Protein AF-A0A0C3DZ39-F1 (afdb_monomer)

pLDDT: mean 76.0, std 20.43, range [25.36, 95.5]

Structure (mmCIF, N/CA/C/O backbone):
data_AF-A0A0C3DZ39-F1
#
_entry.id   AF-A0A0C3DZ39-F1
#
loop_
_atom_site.group_PDB
_atom_site.id
_atom_site.type_symbol
_atom_site.label_atom_id
_atom_site.label_alt_id
_atom_site.label_comp_id
_atom_site.label_asym_id
_atom_site.label_entity_id
_atom_site.label_seq_id
_atom_site.pdbx_PDB_ins_code
_atom_site.Cartn_x
_atom_site.Cartn_y
_atom_site.Cartn_z
_atom_site.occupancy
_atom_site.B_iso_or_equiv
_atom_site.auth_seq_id
_atom_site.auth_comp_id
_atom_site.auth_asym_id
_atom_site.auth_atom_id
_atom_site.pdbx_PDB_model_num
ATOM 1 N N . MET A 1 1 ? 7.528 -3.252 -46.199 1.00 34.53 1 MET A N 1
ATOM 2 C CA . MET A 1 1 ? 8.005 -3.226 -44.802 1.00 34.53 1 MET A CA 1
ATOM 3 C C . MET A 1 1 ? 7.461 -1.957 -44.174 1.00 34.53 1 MET A C 1
ATOM 5 O O . MET A 1 1 ? 7.948 -0.884 -44.500 1.00 34.53 1 MET A O 1
ATOM 9 N N . GLN A 1 2 ? 6.363 -2.049 -43.422 1.00 33.31 2 GLN A N 1
ATOM 10 C CA . GLN A 1 2 ? 5.825 -0.889 -42.710 1.00 33.31 2 GLN A CA 1
ATOM 11 C C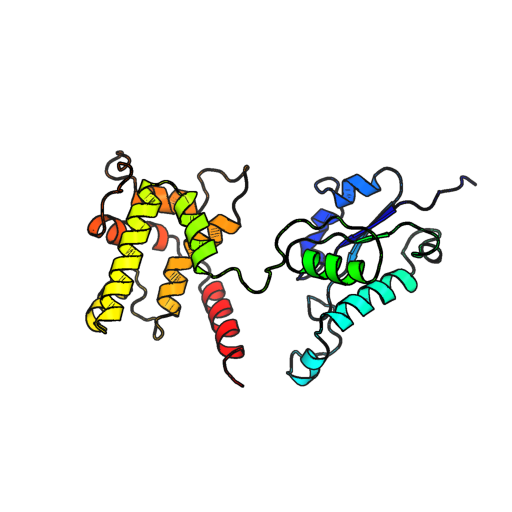 . GLN A 1 2 ? 6.809 -0.517 -41.598 1.00 33.31 2 GLN A C 1
ATOM 13 O O . GLN A 1 2 ? 7.216 -1.382 -40.826 1.00 33.31 2 GLN A O 1
ATOM 18 N N . ASN A 1 3 ? 7.211 0.753 -41.559 1.00 36.12 3 ASN A N 1
ATOM 19 C CA . ASN A 1 3 ? 7.873 1.353 -40.408 1.00 36.12 3 ASN A CA 1
ATOM 20 C C . ASN A 1 3 ? 6.936 1.190 -39.208 1.00 36.12 3 ASN A C 1
ATOM 22 O O . ASN A 1 3 ? 5.977 1.948 -39.066 1.00 36.12 3 ASN A O 1
ATOM 26 N N . VAL A 1 4 ? 7.184 0.189 -38.367 1.00 42.94 4 VAL A N 1
ATOM 27 C CA . VAL A 1 4 ? 6.578 0.126 -37.040 1.00 42.94 4 VAL A CA 1
ATOM 28 C C . VAL A 1 4 ? 7.339 1.164 -36.226 1.00 42.94 4 VAL A C 1
ATOM 30 O O . VAL A 1 4 ? 8.423 0.889 -35.719 1.00 42.94 4 VAL A O 1
ATOM 33 N N . GLY A 1 5 ? 6.854 2.408 -36.233 1.00 48.62 5 GLY A N 1
ATOM 34 C CA . GLY A 1 5 ? 7.389 3.444 -35.355 1.00 48.62 5 GLY A CA 1
ATOM 35 C C . GLY A 1 5 ? 7.385 2.900 -33.930 1.00 48.62 5 GLY A C 1
ATOM 36 O O . GLY A 1 5 ? 6.348 2.413 -33.474 1.00 48.62 5 GLY A O 1
ATOM 37 N N . LEU A 1 6 ? 8.555 2.902 -33.287 1.00 57.19 6 LEU A N 1
ATOM 38 C CA . LEU A 1 6 ? 8.751 2.372 -31.940 1.00 57.19 6 LEU A CA 1
ATOM 39 C C . LEU A 1 6 ? 7.744 3.053 -31.004 1.00 57.19 6 LEU A C 1
ATOM 41 O O . LEU A 1 6 ? 7.778 4.268 -30.818 1.00 57.19 6 LEU A O 1
ATOM 45 N N . GLY A 1 7 ? 6.787 2.266 -30.515 1.00 68.19 7 GLY A N 1
ATOM 46 C CA . GLY A 1 7 ? 5.721 2.717 -29.632 1.00 68.19 7 GLY A CA 1
ATOM 47 C C . GLY A 1 7 ? 6.219 3.135 -28.250 1.00 68.19 7 GLY A C 1
ATOM 48 O O . GLY A 1 7 ? 7.404 3.041 -27.946 1.00 68.19 7 GLY A O 1
ATOM 49 N N . VAL A 1 8 ? 5.312 3.582 -27.384 1.00 79.38 8 VAL A N 1
ATOM 50 C CA . VAL A 1 8 ? 5.662 3.976 -26.010 1.00 79.38 8 VAL A CA 1
ATOM 51 C C . VAL A 1 8 ? 5.848 2.739 -25.130 1.00 79.38 8 VAL A C 1
ATOM 53 O O . VAL A 1 8 ? 4.995 1.850 -25.103 1.00 79.38 8 VAL A O 1
ATOM 56 N N . MET A 1 9 ? 6.933 2.702 -24.359 1.00 82.38 9 MET A N 1
ATOM 57 C CA . MET A 1 9 ? 7.155 1.676 -23.342 1.00 82.38 9 MET A CA 1
ATOM 58 C C . MET A 1 9 ? 6.655 2.176 -21.992 1.00 82.38 9 MET A C 1
ATOM 60 O O . MET A 1 9 ? 7.240 3.094 -21.425 1.00 82.38 9 MET A O 1
ATOM 64 N N . VAL A 1 10 ? 5.587 1.582 -21.462 1.00 77.81 10 VAL A N 1
ATOM 65 C CA . VAL A 1 10 ? 5.122 1.875 -20.099 1.00 77.81 10 VAL A CA 1
ATOM 66 C C . VAL A 1 10 ? 5.685 0.825 -19.166 1.00 77.81 10 VAL A C 1
ATOM 68 O O . VAL A 1 10 ? 5.549 -0.366 -19.418 1.00 77.81 10 VAL A O 1
ATOM 71 N N . PHE A 1 11 ? 6.311 1.243 -18.081 1.00 80.94 11 PHE A N 1
ATOM 72 C CA . PHE A 1 11 ? 6.968 0.322 -17.176 1.00 80.94 11 PHE A CA 1
ATOM 73 C C . PHE A 1 11 ? 6.586 0.621 -15.724 1.00 80.94 11 PHE A C 1
ATOM 75 O O . PHE A 1 11 ? 6.627 1.774 -15.294 1.00 80.94 11 PHE A O 1
ATOM 82 N N . SER A 1 12 ? 6.234 -0.419 -14.964 1.00 78.88 12 SER A N 1
ATOM 83 C CA . SER A 1 12 ? 5.807 -0.322 -13.565 1.00 78.88 12 SER A CA 1
ATOM 84 C C . SER A 1 12 ? 6.554 -1.275 -12.647 1.00 78.88 12 SER A C 1
ATOM 86 O O . SER A 1 12 ? 6.913 -2.382 -13.042 1.00 78.88 12 SER A O 1
ATOM 88 N N . ILE A 1 13 ? 6.746 -0.843 -11.398 1.00 80.69 13 ILE A N 1
ATOM 89 C CA . ILE A 1 13 ? 7.519 -1.574 -10.388 1.00 80.69 13 ILE A CA 1
ATOM 90 C C . ILE A 1 13 ? 6.626 -1.829 -9.180 1.00 80.69 13 ILE A C 1
ATOM 92 O O . ILE A 1 13 ? 6.394 -0.914 -8.389 1.00 80.69 13 ILE A O 1
ATOM 96 N N . PRO A 1 14 ? 6.092 -3.040 -9.006 1.00 74.62 14 PRO A N 1
ATOM 97 C CA . PRO A 1 14 ? 5.337 -3.348 -7.815 1.00 74.62 14 PRO A CA 1
ATOM 98 C C . PRO A 1 14 ? 6.256 -3.480 -6.599 1.00 74.62 14 PRO A C 1
ATOM 100 O O . PRO A 1 14 ? 7.398 -3.923 -6.690 1.00 74.62 14 PRO A O 1
ATOM 103 N N . CYS A 1 15 ? 5.714 -3.147 -5.427 1.00 69.00 15 CYS A N 1
ATOM 104 C CA . CYS A 1 15 ? 6.370 -3.341 -4.127 1.00 69.00 15 CYS A CA 1
ATOM 105 C C . CYS A 1 15 ? 6.145 -4.773 -3.595 1.00 69.00 15 CYS A C 1
ATOM 107 O O . CYS A 1 15 ? 5.997 -4.983 -2.396 1.00 69.00 15 CYS A O 1
ATOM 109 N N . SER A 1 16 ? 5.963 -5.734 -4.501 1.00 79.88 16 SER A N 1
ATOM 110 C CA . SER A 1 16 ? 5.635 -7.137 -4.239 1.00 79.88 16 SER A CA 1
ATOM 111 C C . SER A 1 16 ? 5.905 -7.938 -5.520 1.00 79.88 16 SER A C 1
ATOM 113 O O . SER A 1 16 ? 6.522 -7.428 -6.458 1.00 79.88 16 SER A O 1
ATOM 115 N N . ARG A 1 17 ? 5.445 -9.189 -5.565 1.00 82.94 17 ARG A N 1
ATOM 116 C CA . ARG A 1 17 ? 5.587 -10.070 -6.719 1.00 82.94 17 ARG A CA 1
ATOM 117 C C . ARG A 1 17 ? 4.970 -9.454 -7.966 1.00 82.94 17 ARG A C 1
ATOM 119 O O . ARG A 1 17 ? 3.809 -9.059 -7.951 1.00 82.94 17 ARG A O 1
ATOM 126 N N . SER A 1 18 ? 5.710 -9.439 -9.066 1.00 85.50 18 SER A N 1
ATOM 127 C CA . SER A 1 18 ? 5.235 -8.943 -10.365 1.00 85.50 18 SER A CA 1
ATOM 128 C C . SER A 1 18 ? 3.990 -9.679 -10.871 1.00 85.50 18 SER A C 1
ATOM 130 O O . SER A 1 18 ? 3.116 -9.060 -11.478 1.00 85.50 18 SER A O 1
ATOM 132 N N . SER A 1 19 ? 3.859 -10.972 -10.549 1.00 86.88 19 SER A N 1
ATOM 133 C CA . SER A 1 19 ? 2.695 -11.804 -10.884 1.00 86.88 19 SER A CA 1
ATOM 134 C C . SER A 1 19 ? 1.371 -11.259 -10.348 1.00 86.88 19 SER A C 1
ATOM 136 O O . SER A 1 19 ? 0.325 -11.481 -10.956 1.00 86.88 19 SER A O 1
ATOM 138 N N . ASP A 1 20 ? 1.413 -10.523 -9.238 1.00 85.75 20 ASP A N 1
ATOM 139 C CA . ASP A 1 20 ? 0.219 -10.000 -8.570 1.00 85.75 20 ASP A CA 1
ATOM 140 C C . ASP A 1 20 ? -0.300 -8.718 -9.253 1.00 85.75 20 ASP A C 1
ATOM 142 O O . ASP A 1 20 ? -1.382 -8.231 -8.934 1.00 85.75 20 ASP A O 1
ATOM 146 N N . PHE A 1 21 ? 0.453 -8.177 -10.221 1.00 87.31 21 PHE A N 1
ATOM 147 C CA . PHE A 1 21 ? 0.184 -6.899 -10.893 1.00 87.31 21 PHE A CA 1
ATOM 148 C C . PHE A 1 21 ? -0.047 -7.054 -12.400 1.00 87.31 21 PHE A C 1
ATOM 150 O O . PHE A 1 21 ? 0.095 -6.102 -13.166 1.00 87.31 21 PHE A O 1
ATOM 157 N N . THR A 1 22 ? -0.457 -8.244 -12.843 1.00 89.12 22 THR A N 1
ATOM 158 C CA . THR A 1 22 ? -0.799 -8.511 -14.252 1.00 89.12 22 THR A CA 1
ATOM 159 C C . THR A 1 22 ? -1.956 -7.652 -14.769 1.00 89.12 22 THR A C 1
ATOM 161 O O . THR A 1 22 ? -2.024 -7.408 -15.968 1.00 89.12 22 THR A O 1
ATOM 164 N N . GLY A 1 23 ? -2.801 -7.099 -13.889 1.00 87.75 23 GLY A N 1
ATOM 165 C CA . GLY A 1 23 ? -3.811 -6.099 -14.258 1.00 87.75 23 GLY A CA 1
ATOM 166 C C . GLY A 1 23 ? -3.227 -4.840 -14.916 1.00 87.75 23 GLY A C 1
ATOM 167 O O . GLY A 1 23 ? -3.878 -4.229 -15.755 1.00 87.75 23 GLY A O 1
ATOM 168 N N . TYR A 1 24 ? -1.967 -4.479 -14.636 1.00 87.31 24 TYR A N 1
ATOM 169 C CA . TYR A 1 24 ? -1.295 -3.385 -15.350 1.00 87.31 24 TYR A CA 1
ATOM 170 C C . TYR A 1 24 ? -1.037 -3.687 -16.828 1.00 87.31 24 TYR A C 1
ATOM 172 O O . TYR A 1 24 ? -0.814 -2.762 -17.602 1.00 87.31 24 TYR A O 1
ATOM 180 N N . LEU A 1 25 ? -1.077 -4.960 -17.224 1.00 90.31 25 LEU A N 1
ATOM 181 C CA . LEU A 1 25 ? -0.918 -5.396 -18.609 1.00 90.31 25 LEU A CA 1
ATOM 182 C C . LEU A 1 25 ? -2.248 -5.374 -19.385 1.00 90.31 25 LEU A C 1
ATOM 184 O O . LEU A 1 25 ? -2.251 -5.682 -20.575 1.00 90.31 25 LEU A O 1
ATOM 188 N N . THR A 1 26 ? -3.372 -5.044 -18.733 1.00 90.56 26 THR A N 1
ATOM 189 C CA . THR A 1 26 ? -4.708 -5.000 -19.348 1.00 90.56 26 THR A CA 1
ATOM 190 C C . THR A 1 26 ? -5.206 -3.567 -19.538 1.00 90.56 26 THR A C 1
ATOM 192 O O . THR A 1 26 ? -4.698 -2.606 -18.952 1.00 90.56 26 THR A O 1
ATOM 195 N N . ASN A 1 27 ? -6.266 -3.431 -20.337 1.00 91.19 27 ASN A N 1
ATOM 196 C CA . ASN A 1 27 ? -6.941 -2.161 -20.617 1.00 91.19 27 ASN A CA 1
ATOM 197 C C . ASN A 1 27 ? -7.766 -1.635 -19.434 1.00 91.19 27 ASN A C 1
ATOM 199 O O . ASN A 1 27 ? -8.337 -0.551 -19.529 1.00 91.19 27 ASN A O 1
ATOM 203 N N . ASP A 1 28 ? -7.825 -2.378 -18.328 1.00 87.62 28 ASP A N 1
ATOM 204 C CA . ASP A 1 28 ? -8.517 -1.950 -17.110 1.00 87.62 28 ASP A CA 1
ATOM 205 C C . ASP A 1 28 ? -7.727 -0.868 -16.360 1.00 87.62 28 ASP A C 1
ATOM 207 O O . ASP A 1 28 ? -8.223 -0.259 -15.413 1.00 87.62 28 ASP A O 1
ATOM 211 N N . THR A 1 29 ? -6.482 -0.617 -16.778 1.00 87.19 29 THR A N 1
ATOM 212 C CA . THR A 1 29 ? -5.588 0.362 -16.165 1.00 87.19 29 THR A CA 1
ATOM 213 C C . THR A 1 29 ? -5.050 1.344 -17.197 1.00 87.19 29 THR A C 1
ATOM 215 O O . THR A 1 29 ? -4.970 1.055 -18.393 1.00 87.19 29 THR A O 1
ATOM 218 N N . LEU A 1 30 ? -4.628 2.521 -16.722 1.00 85.06 30 LEU A N 1
ATOM 219 C CA . LEU A 1 30 ? -4.013 3.543 -17.570 1.00 85.06 30 LEU A CA 1
ATOM 220 C C . LEU A 1 30 ? -2.814 2.988 -18.355 1.00 85.06 30 LEU A C 1
ATOM 222 O O . LEU A 1 30 ? -2.622 3.357 -19.509 1.00 85.06 30 LEU A O 1
ATOM 226 N N . ASN A 1 31 ? -2.045 2.074 -17.760 1.00 88.06 31 ASN A N 1
ATOM 227 C CA . ASN A 1 31 ? -0.862 1.490 -18.381 1.00 88.06 31 ASN A CA 1
ATOM 228 C C . ASN A 1 31 ? -1.189 0.766 -19.692 1.00 88.06 31 ASN A C 1
ATOM 230 O O . ASN A 1 31 ? -0.574 1.070 -20.715 1.00 88.06 31 ASN A O 1
ATOM 234 N N . GLY A 1 32 ? -2.174 -0.137 -19.678 1.00 87.81 32 GLY A N 1
ATOM 235 C CA . GLY A 1 32 ? -2.603 -0.847 -20.883 1.00 87.81 32 GLY A CA 1
ATOM 236 C C . GLY A 1 32 ? -3.310 0.063 -21.889 1.00 87.81 32 GLY A C 1
ATOM 237 O O . GLY A 1 32 ? -3.147 -0.112 -23.098 1.00 87.81 32 GLY A O 1
ATOM 238 N N . LEU A 1 33 ? -4.036 1.086 -21.415 1.00 90.12 33 LEU A N 1
ATOM 239 C CA . LEU A 1 33 ? -4.680 2.081 -22.282 1.00 90.12 33 LEU A CA 1
ATOM 240 C C . LEU A 1 33 ? -3.669 2.947 -23.051 1.00 90.12 33 LEU A C 1
ATOM 242 O O . LEU A 1 33 ? -3.887 3.238 -24.226 1.00 90.12 33 LEU A O 1
ATOM 246 N N . LEU A 1 34 ? -2.554 3.333 -22.422 1.00 86.38 34 LEU A N 1
ATOM 247 C CA . LEU A 1 34 ? -1.520 4.172 -23.042 1.00 86.38 34 LEU A CA 1
ATOM 248 C C . LEU A 1 34 ? -0.827 3.492 -24.227 1.00 86.38 34 LEU A C 1
ATOM 250 O O . LEU A 1 34 ? -0.406 4.167 -25.165 1.00 86.38 34 LEU A O 1
ATOM 254 N N . VAL A 1 35 ? -0.711 2.166 -24.196 1.00 88.69 35 VAL A N 1
ATOM 255 C CA . VAL A 1 35 ? 0.059 1.404 -25.188 1.00 88.69 35 VAL A CA 1
ATOM 256 C C . VAL A 1 35 ? -0.802 0.800 -26.300 1.00 88.69 35 VAL A C 1
ATOM 258 O O . VAL A 1 35 ? -0.262 0.154 -27.192 1.00 88.69 35 VAL A O 1
ATOM 261 N N . GLN A 1 36 ? -2.123 1.040 -26.297 1.00 86.56 36 GLN A N 1
ATOM 262 C CA . GLN A 1 36 ? -3.079 0.428 -27.238 1.00 86.56 36 GLN A CA 1
ATOM 263 C C . GLN A 1 36 ? -2.722 0.609 -28.713 1.00 86.56 36 GLN A C 1
ATOM 265 O O . GLN A 1 36 ? -2.957 -0.284 -29.522 1.00 86.56 36 GLN A O 1
ATOM 270 N N . GLN A 1 37 ? -2.229 1.792 -29.080 1.00 82.06 37 GLN A N 1
ATOM 271 C CA . GLN A 1 37 ? -1.996 2.133 -30.484 1.00 82.06 37 GLN A CA 1
ATOM 272 C C . GLN A 1 37 ? -0.637 1.639 -30.979 1.00 82.06 37 GLN A C 1
ATOM 274 O O . GLN A 1 37 ? -0.523 1.152 -32.100 1.00 82.06 37 GLN A O 1
ATOM 279 N N . SER A 1 38 ? 0.398 1.802 -30.157 1.00 83.38 38 SER A N 1
ATOM 280 C CA . SER A 1 38 ? 1.752 1.333 -30.431 1.00 83.38 38 SER A CA 1
ATOM 281 C C . SER A 1 38 ? 2.553 1.413 -29.137 1.00 83.38 38 SER A C 1
ATOM 283 O O . SER A 1 38 ? 2.803 2.510 -28.627 1.00 83.38 38 SER A O 1
ATOM 285 N N . GLY A 1 39 ? 2.958 0.267 -28.598 1.00 87.38 39 GLY A N 1
ATOM 286 C CA . GLY A 1 39 ? 3.730 0.203 -27.364 1.00 87.38 39 GLY A CA 1
ATOM 287 C C . GLY A 1 39 ? 3.630 -1.146 -26.672 1.00 87.38 39 GLY A C 1
ATOM 288 O O . GLY A 1 39 ? 3.017 -2.083 -27.182 1.00 87.38 39 GLY A O 1
ATOM 289 N N . ALA A 1 40 ? 4.226 -1.229 -25.489 1.00 89.44 40 ALA A N 1
ATOM 290 C CA . ALA A 1 40 ? 4.066 -2.371 -24.600 1.00 89.44 40 ALA A CA 1
ATOM 291 C C . ALA A 1 40 ? 4.176 -1.936 -23.138 1.00 89.44 40 ALA A C 1
ATOM 293 O O . ALA A 1 40 ? 4.901 -0.994 -22.803 1.00 89.44 40 ALA A O 1
ATOM 294 N N . THR A 1 41 ? 3.463 -2.650 -22.268 1.00 90.94 41 THR A N 1
ATOM 295 C CA . THR A 1 41 ? 3.594 -2.496 -20.821 1.00 90.94 41 THR A CA 1
ATOM 296 C C . THR A 1 41 ? 4.537 -3.554 -20.262 1.00 90.94 41 THR A C 1
ATOM 298 O O . THR A 1 41 ? 4.453 -4.728 -20.618 1.00 90.94 41 THR A O 1
ATOM 301 N N . ILE A 1 42 ? 5.418 -3.145 -19.356 1.00 91.56 42 ILE A N 1
ATOM 302 C CA . ILE A 1 42 ? 6.333 -4.012 -18.623 1.00 91.56 42 ILE A CA 1
ATOM 303 C C . ILE A 1 42 ? 6.050 -3.855 -17.130 1.00 91.56 42 ILE A C 1
ATOM 305 O O . ILE A 1 42 ? 5.949 -2.744 -16.615 1.00 91.56 42 ILE A O 1
ATOM 309 N N . VAL A 1 43 ? 5.957 -4.973 -16.419 1.00 92.25 43 VAL A N 1
ATOM 310 C CA . VAL A 1 43 ? 5.931 -4.998 -14.955 1.00 92.25 43 VAL A CA 1
ATOM 311 C C . VAL A 1 43 ? 7.231 -5.646 -14.500 1.00 92.25 43 VAL A C 1
ATOM 313 O O . VAL A 1 43 ? 7.426 -6.838 -14.731 1.00 92.25 43 VAL A O 1
ATOM 316 N N . LEU A 1 44 ? 8.132 -4.871 -13.895 1.00 92.31 44 LEU A N 1
ATOM 317 C CA . LEU A 1 44 ? 9.404 -5.389 -13.389 1.00 92.31 44 LEU A CA 1
ATOM 318 C C . LEU A 1 44 ? 9.373 -5.499 -11.883 1.00 92.31 44 LEU A C 1
ATOM 320 O O . LEU A 1 44 ? 9.129 -4.529 -11.174 1.00 92.31 44 LEU A O 1
ATOM 324 N N . GLU A 1 45 ? 9.690 -6.688 -11.410 1.00 92.69 45 GLU A N 1
ATOM 325 C CA . GLU A 1 45 ? 9.780 -6.980 -9.994 1.00 92.69 45 GLU A CA 1
ATOM 326 C C . GLU A 1 45 ? 10.985 -6.288 -9.347 1.00 92.69 45 GLU A C 1
ATOM 328 O O . GLU A 1 45 ? 12.115 -6.394 -9.827 1.00 92.69 45 GLU A O 1
ATOM 333 N N . HIS A 1 46 ? 10.734 -5.590 -8.241 1.00 92.81 46 HIS A N 1
ATOM 334 C CA . HIS A 1 46 ? 11.759 -4.902 -7.465 1.00 92.81 46 HIS A CA 1
ATOM 335 C C . HIS A 1 46 ? 12.729 -5.897 -6.805 1.00 92.81 46 HIS A C 1
ATOM 337 O O . HIS A 1 46 ? 12.314 -6.968 -6.358 1.00 92.81 46 HIS A O 1
ATOM 343 N N . ARG A 1 47 ? 14.011 -5.527 -6.659 1.00 93.75 47 ARG A N 1
ATOM 344 C CA . ARG A 1 47 ? 14.985 -6.332 -5.898 1.00 93.75 47 ARG A CA 1
ATOM 345 C C . ARG A 1 47 ? 14.475 -6.667 -4.489 1.00 93.75 47 ARG A C 1
ATOM 347 O O . ARG A 1 47 ? 13.903 -5.802 -3.830 1.00 93.75 47 ARG A O 1
ATOM 354 N N . PHE A 1 48 ? 14.721 -7.885 -4.019 1.00 91.81 48 PHE A N 1
ATOM 355 C CA . PHE A 1 48 ? 14.228 -8.458 -2.754 1.00 91.81 48 PHE A CA 1
ATOM 356 C C . PHE A 1 48 ? 12.711 -8.670 -2.653 1.00 91.81 48 PHE A C 1
ATOM 358 O O . PHE A 1 48 ? 12.208 -9.017 -1.585 1.00 91.81 48 PHE A O 1
ATOM 365 N N . PHE A 1 49 ? 11.969 -8.513 -3.750 1.00 89.00 49 PHE A N 1
ATOM 366 C CA . PHE A 1 49 ? 10.564 -8.897 -3.816 1.00 89.00 49 PHE A CA 1
ATOM 367 C C . PHE A 1 49 ? 10.395 -10.079 -4.763 1.00 89.00 49 PHE A C 1
ATOM 369 O O . PHE A 1 49 ? 11.096 -10.205 -5.761 1.00 89.00 49 PHE A O 1
ATOM 376 N N . GLY A 1 50 ? 9.458 -10.967 -4.429 1.00 88.56 50 GLY A N 1
ATOM 377 C CA . GLY A 1 50 ? 9.166 -12.150 -5.233 1.00 88.56 50 GLY A CA 1
ATOM 378 C C . GLY A 1 50 ? 10.372 -13.038 -5.495 1.00 88.56 50 GLY A C 1
ATOM 379 O O . GLY A 1 50 ? 10.931 -13.604 -4.557 1.00 88.56 50 GLY A O 1
ATOM 380 N N . LEU A 1 51 ? 10.694 -13.220 -6.770 1.00 92.00 51 LEU A N 1
ATOM 381 C CA . LEU A 1 51 ? 11.796 -14.038 -7.261 1.00 92.00 51 LEU A CA 1
ATOM 382 C C . LEU A 1 51 ? 13.055 -13.209 -7.560 1.00 92.00 51 LEU A C 1
ATOM 384 O O . LEU A 1 51 ? 14.134 -13.790 -7.663 1.00 92.00 51 LEU A O 1
ATOM 388 N N . SER A 1 52 ? 12.958 -11.879 -7.634 1.00 93.75 52 SER A N 1
ATOM 389 C CA . SER A 1 52 ? 14.082 -10.954 -7.845 1.00 93.75 52 SER A CA 1
ATOM 390 C C . SER A 1 52 ? 14.982 -10.793 -6.611 1.00 93.75 52 SER A C 1
ATOM 392 O O . SER A 1 52 ? 15.109 -9.702 -6.057 1.00 93.75 52 SER A O 1
ATOM 394 N N . ASN A 1 53 ? 15.644 -11.863 -6.165 1.00 93.94 53 ASN A N 1
ATOM 395 C CA . ASN A 1 53 ? 16.552 -11.832 -5.013 1.00 93.94 53 ASN A CA 1
ATOM 396 C C . ASN A 1 53 ? 18.021 -11.941 -5.462 1.00 93.94 53 ASN A C 1
ATOM 398 O O . ASN A 1 53 ? 18.398 -12.967 -6.029 1.00 93.94 53 ASN A O 1
ATOM 402 N N . PRO A 1 54 ? 18.871 -10.928 -5.191 1.00 94.00 54 PRO A N 1
ATOM 403 C CA . PRO A 1 54 ? 20.304 -10.990 -5.505 1.00 94.00 54 PRO A CA 1
ATOM 404 C C . PRO A 1 54 ? 21.062 -12.079 -4.729 1.00 94.00 54 PRO A C 1
ATOM 406 O O . PRO A 1 54 ? 22.118 -12.531 -5.166 1.00 94.00 54 PRO A O 1
ATOM 409 N N . TYR A 1 55 ? 20.520 -12.489 -3.580 1.00 95.50 55 TYR A N 1
ATOM 410 C CA . TYR A 1 55 ? 21.087 -13.480 -2.668 1.00 95.50 55 TYR A CA 1
ATOM 411 C C . TYR A 1 55 ? 20.025 -14.521 -2.279 1.00 95.50 55 TYR A C 1
ATOM 413 O O . TYR A 1 55 ? 18.831 -14.227 -2.350 1.00 95.50 55 TYR A O 1
ATOM 421 N N . PRO A 1 56 ? 20.424 -15.732 -1.848 1.00 93.81 56 PRO A N 1
ATOM 422 C CA . PRO A 1 56 ? 19.484 -16.793 -1.479 1.00 93.81 56 PRO A CA 1
ATOM 423 C C . PRO A 1 56 ? 18.830 -16.598 -0.097 1.00 93.81 56 PRO A C 1
ATOM 425 O O . PRO A 1 56 ? 18.048 -17.451 0.321 1.00 93.81 56 PRO A O 1
ATOM 428 N N . ASP A 1 57 ? 19.150 -15.516 0.625 1.00 93.12 57 ASP A N 1
ATOM 429 C CA . ASP A 1 57 ? 18.643 -15.236 1.970 1.00 93.12 57 ASP A CA 1
ATOM 430 C C . ASP A 1 57 ? 18.303 -13.750 2.200 1.00 93.12 57 ASP A C 1
ATOM 432 O O . ASP A 1 57 ? 18.570 -12.882 1.368 1.00 93.12 57 ASP A O 1
ATOM 436 N N . ILE A 1 58 ? 17.701 -13.475 3.361 1.00 91.12 58 ILE A N 1
ATOM 437 C CA . ILE A 1 58 ? 17.343 -12.134 3.852 1.00 91.12 58 ILE A CA 1
ATOM 438 C C . ILE A 1 58 ? 18.186 -11.732 5.076 1.00 91.12 58 ILE A C 1
ATOM 440 O O . ILE A 1 58 ? 17.694 -11.077 5.993 1.00 91.12 58 ILE A O 1
ATOM 444 N N . SER A 1 59 ? 19.451 -12.164 5.127 1.00 93.44 59 SER A N 1
ATOM 445 C CA . SER A 1 59 ? 20.378 -11.772 6.197 1.00 93.44 59 SER A CA 1
ATOM 446 C C . SER A 1 59 ? 20.654 -10.258 6.178 1.00 93.44 59 SER A C 1
ATOM 448 O O . SER A 1 59 ? 20.530 -9.626 5.124 1.00 93.44 59 SER A O 1
ATOM 450 N N . PRO A 1 60 ? 21.080 -9.645 7.301 1.00 93.56 60 PRO A N 1
ATOM 451 C CA . PRO A 1 60 ? 21.480 -8.235 7.318 1.00 93.56 60 PRO A CA 1
ATOM 452 C C . PRO A 1 60 ? 22.531 -7.887 6.251 1.00 93.56 60 PRO A C 1
ATOM 454 O O . PRO A 1 60 ? 22.487 -6.808 5.665 1.00 93.56 60 PRO A O 1
ATOM 457 N N . GLN A 1 61 ? 23.450 -8.812 5.964 1.00 94.88 61 GLN A N 1
ATOM 458 C CA . GLN A 1 61 ? 24.475 -8.666 4.932 1.00 94.88 61 GLN A CA 1
ATOM 459 C C . GLN A 1 61 ? 23.863 -8.653 3.529 1.00 94.88 61 GLN A C 1
ATOM 461 O O . GLN A 1 61 ? 24.211 -7.789 2.728 1.00 94.88 61 GLN A O 1
ATOM 466 N N . SER A 1 62 ? 22.922 -9.556 3.241 1.00 94.12 62 SER A N 1
ATOM 467 C CA . SER A 1 62 ? 22.182 -9.556 1.975 1.00 94.12 62 SER A CA 1
ATOM 468 C C . SER A 1 62 ? 21.353 -8.280 1.814 1.00 94.12 62 SER A C 1
ATOM 470 O O . SER A 1 62 ? 21.402 -7.635 0.770 1.00 94.12 62 SER A O 1
ATOM 472 N N . LEU A 1 63 ? 20.652 -7.848 2.867 1.00 93.56 63 LEU A N 1
ATOM 473 C CA . LEU A 1 63 ? 19.834 -6.631 2.856 1.00 93.56 63 LEU A CA 1
ATOM 474 C C . LEU A 1 63 ? 20.658 -5.339 2.746 1.00 93.56 63 LEU A C 1
ATOM 476 O O . LEU A 1 63 ? 20.097 -4.297 2.413 1.00 93.56 63 LEU A O 1
ATOM 480 N N . ALA A 1 64 ? 21.981 -5.385 2.929 1.00 95.19 64 ALA A N 1
ATOM 481 C CA . ALA A 1 64 ? 22.848 -4.223 2.732 1.00 95.19 64 ALA A CA 1
ATOM 482 C C . ALA A 1 64 ? 22.795 -3.667 1.294 1.00 95.19 64 ALA A C 1
ATOM 484 O O . ALA A 1 64 ? 23.084 -2.488 1.085 1.00 95.19 64 ALA A O 1
ATOM 485 N N . VAL A 1 65 ? 22.395 -4.480 0.304 1.00 94.50 65 VAL A N 1
ATOM 486 C CA . VAL A 1 65 ? 22.203 -4.027 -1.089 1.00 94.50 65 VAL A CA 1
ATOM 487 C C . VAL A 1 65 ? 20.743 -3.692 -1.429 1.00 94.50 65 VAL A C 1
ATOM 489 O O . VAL A 1 65 ? 20.446 -3.320 -2.568 1.00 94.50 65 VAL A O 1
ATOM 492 N N . LEU A 1 66 ? 19.820 -3.778 -0.466 1.00 92.94 66 LEU A N 1
ATOM 493 C CA . LEU A 1 66 ? 18.452 -3.272 -0.597 1.00 92.94 66 LEU A CA 1
ATOM 494 C C . LEU A 1 66 ? 18.442 -1.765 -0.308 1.00 92.94 66 LEU A C 1
ATOM 496 O O . LEU A 1 66 ? 18.059 -1.311 0.768 1.00 92.94 66 LEU A O 1
ATOM 500 N N . THR A 1 67 ? 18.891 -0.969 -1.278 1.00 89.88 67 THR A N 1
ATOM 501 C CA . THR A 1 67 ? 18.911 0.496 -1.164 1.00 89.88 67 THR A CA 1
ATOM 502 C C . THR A 1 67 ? 18.141 1.153 -2.303 1.00 89.88 67 THR A C 1
ATOM 504 O O . THR A 1 67 ? 17.996 0.583 -3.384 1.00 89.88 67 THR A O 1
ATOM 507 N N . ILE A 1 68 ? 17.658 2.380 -2.074 1.00 88.06 68 ILE A N 1
ATOM 508 C CA . ILE A 1 68 ? 16.950 3.162 -3.101 1.00 88.06 68 ILE A CA 1
ATOM 509 C C . ILE A 1 68 ? 17.838 3.403 -4.321 1.00 88.06 68 ILE A C 1
ATOM 511 O O . ILE A 1 68 ? 17.389 3.225 -5.445 1.00 88.06 68 ILE A O 1
ATOM 515 N N . GLN A 1 69 ? 19.099 3.778 -4.102 1.00 91.19 69 GLN A N 1
ATOM 516 C CA . GLN A 1 69 ? 20.041 4.068 -5.183 1.00 91.19 69 GLN A CA 1
ATOM 517 C C . GLN A 1 69 ? 20.250 2.848 -6.085 1.00 91.19 69 GLN A C 1
ATOM 519 O O . GLN A 1 69 ? 20.180 2.936 -7.304 1.00 91.19 69 GLN A O 1
ATOM 524 N N . GLN A 1 70 ? 20.421 1.692 -5.462 1.00 94.25 70 GLN A N 1
ATOM 525 C CA . GLN A 1 70 ? 20.559 0.422 -6.144 1.00 94.25 70 GLN A CA 1
ATOM 526 C C . GLN A 1 70 ? 19.282 0.006 -6.900 1.00 94.25 70 GLN A C 1
ATOM 528 O O . GLN A 1 70 ? 19.356 -0.459 -8.034 1.00 94.25 70 GLN A O 1
ATOM 533 N N . ALA A 1 71 ? 18.101 0.227 -6.314 1.00 92.00 71 ALA A N 1
ATOM 534 C CA . ALA A 1 71 ? 16.837 0.009 -7.011 1.00 92.00 71 ALA A CA 1
ATOM 535 C C . ALA A 1 71 ? 16.705 0.909 -8.249 1.00 92.00 71 ALA A C 1
ATOM 537 O O . ALA A 1 71 ? 16.295 0.428 -9.296 1.00 92.00 71 ALA A O 1
ATOM 538 N N . ILE A 1 72 ? 17.098 2.186 -8.165 1.00 91.00 72 ILE A N 1
ATOM 539 C CA . ILE A 1 72 ? 17.138 3.109 -9.315 1.00 91.00 72 ILE A CA 1
ATOM 540 C C . ILE A 1 72 ? 18.099 2.591 -10.397 1.00 91.00 72 ILE A C 1
ATOM 542 O O . ILE A 1 72 ? 17.765 2.606 -11.584 1.00 91.00 72 ILE A O 1
ATOM 546 N N . GLU A 1 73 ? 19.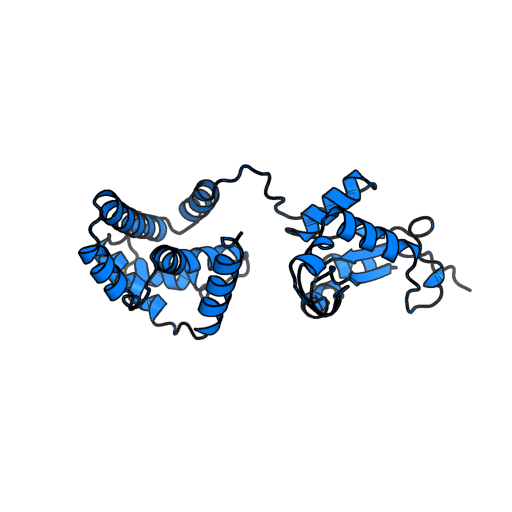281 2.116 -9.999 1.00 93.19 73 GLU A N 1
ATOM 547 C CA . GLU A 1 73 ? 20.280 1.549 -10.910 1.00 93.19 73 GLU A CA 1
ATOM 548 C C . GLU A 1 73 ? 19.754 0.322 -11.662 1.00 93.19 73 GLU A C 1
ATOM 550 O O . GLU A 1 73 ? 20.003 0.218 -12.864 1.00 93.19 73 GLU A O 1
ATOM 555 N N . ASP A 1 74 ? 18.957 -0.542 -11.024 1.00 94.69 74 ASP A N 1
ATOM 556 C CA . ASP A 1 74 ? 18.308 -1.673 -11.704 1.00 94.69 74 ASP A CA 1
ATOM 557 C C . ASP A 1 74 ? 17.377 -1.218 -12.826 1.00 94.69 74 ASP A C 1
ATOM 559 O O . ASP A 1 74 ? 17.359 -1.825 -13.896 1.00 94.69 74 ASP A O 1
ATOM 563 N N . LEU A 1 75 ? 16.618 -0.137 -12.617 1.00 91.88 75 LEU A N 1
ATOM 564 C CA . LEU A 1 75 ? 15.698 0.392 -13.629 1.00 91.88 75 LEU A CA 1
ATOM 565 C C . LEU A 1 75 ? 16.466 0.923 -14.835 1.00 91.88 75 LEU A C 1
ATOM 567 O O . LEU A 1 75 ? 16.155 0.605 -15.986 1.00 91.88 75 LEU A O 1
ATOM 571 N N . VAL A 1 76 ? 17.509 1.713 -14.577 1.00 90.56 76 VAL A N 1
ATOM 572 C CA . VAL A 1 76 ? 18.373 2.257 -15.629 1.00 90.56 76 VAL A CA 1
ATOM 573 C C . VAL A 1 76 ? 19.081 1.126 -16.371 1.00 90.56 76 VAL A C 1
ATOM 575 O O . VAL A 1 76 ? 19.139 1.136 -17.602 1.00 90.56 76 VAL A O 1
ATOM 578 N N . TYR A 1 77 ? 19.588 0.130 -15.646 1.00 93.94 77 TYR A N 1
ATOM 579 C CA . TYR A 1 77 ? 20.230 -1.032 -16.240 1.00 93.94 77 TYR A CA 1
ATOM 580 C C . TYR A 1 77 ? 19.246 -1.821 -17.106 1.00 93.94 77 TYR A C 1
ATOM 582 O O . TYR A 1 77 ? 19.553 -2.108 -18.262 1.00 93.94 77 TYR A O 1
ATOM 590 N N . PHE A 1 78 ? 18.049 -2.116 -16.600 1.00 93.62 78 PHE A N 1
ATOM 591 C CA . PHE A 1 78 ? 17.031 -2.859 -17.332 1.00 93.62 78 PHE A CA 1
ATOM 592 C C . PHE A 1 78 ? 16.684 -2.174 -18.656 1.00 93.62 78 PHE A C 1
ATOM 594 O O . PHE A 1 78 ? 16.812 -2.788 -19.713 1.00 93.62 78 PHE A O 1
ATOM 601 N N . THR A 1 79 ? 16.331 -0.886 -18.629 1.00 90.38 79 THR A N 1
ATOM 602 C CA . THR A 1 79 ? 15.929 -0.155 -19.846 1.00 90.38 79 THR A CA 1
ATOM 603 C C . THR A 1 79 ? 17.034 -0.093 -20.906 1.00 90.38 79 THR A C 1
ATOM 605 O O . THR A 1 79 ? 16.748 -0.118 -22.102 1.00 90.38 79 THR A O 1
ATOM 608 N N . ARG A 1 80 ? 18.308 -0.065 -20.495 1.00 91.50 80 ARG A N 1
ATOM 609 C CA . ARG A 1 80 ? 19.460 -0.028 -21.410 1.00 91.50 80 ARG A CA 1
ATOM 610 C C . ARG A 1 80 ? 19.885 -1.392 -21.943 1.00 91.50 80 ARG A C 1
ATOM 612 O O . ARG A 1 80 ? 20.502 -1.440 -23.001 1.00 91.50 80 ARG A O 1
ATOM 619 N N . ASN A 1 81 ? 19.582 -2.479 -21.238 1.00 94.19 81 ASN A N 1
ATOM 620 C CA . ASN A 1 81 ? 20.130 -3.802 -21.552 1.00 94.19 81 ASN A CA 1
ATOM 621 C C . ASN A 1 81 ? 19.074 -4.826 -21.973 1.00 94.19 81 ASN A C 1
ATOM 623 O O . ASN A 1 81 ? 19.426 -5.858 -22.539 1.00 94.19 81 ASN A O 1
ATOM 627 N N . VAL A 1 82 ? 17.789 -4.572 -21.717 1.00 92.94 82 VAL A N 1
ATOM 628 C CA . VAL A 1 82 ? 16.739 -5.540 -22.030 1.00 92.94 82 VAL A CA 1
ATOM 629 C C . VAL A 1 82 ? 16.625 -5.769 -23.537 1.00 92.94 82 VAL A C 1
ATOM 631 O O . VAL A 1 82 ? 16.573 -4.828 -24.331 1.00 92.94 82 VAL A O 1
ATOM 634 N N . ASN A 1 83 ? 16.545 -7.041 -23.921 1.00 93.19 83 ASN A N 1
ATOM 635 C CA . ASN A 1 83 ? 16.120 -7.466 -25.247 1.00 93.19 83 ASN A CA 1
ATOM 636 C C . ASN A 1 83 ? 14.693 -7.984 -25.120 1.00 93.19 83 ASN A C 1
ATOM 638 O O . ASN A 1 83 ? 14.468 -9.087 -24.620 1.00 93.19 83 ASN A O 1
ATOM 642 N N . LEU A 1 84 ? 13.726 -7.151 -25.503 1.00 89.88 84 LEU A N 1
ATOM 643 C CA . LEU A 1 84 ? 12.318 -7.496 -25.338 1.00 89.88 84 LEU A CA 1
ATOM 644 C C . LEU A 1 84 ? 11.931 -8.646 -26.280 1.00 89.88 84 LEU A C 1
ATOM 646 O O . LEU A 1 84 ? 12.420 -8.689 -27.412 1.00 89.88 84 LEU A O 1
ATOM 650 N N . PRO A 1 85 ? 11.037 -9.559 -25.854 1.00 88.44 85 PRO A N 1
ATOM 651 C CA . PRO A 1 85 ? 10.637 -10.730 -26.632 1.00 88.44 85 PRO A CA 1
ATOM 652 C C . PRO A 1 85 ? 9.627 -10.364 -27.735 1.00 88.44 85 PRO A C 1
ATOM 654 O O . PRO A 1 85 ? 8.526 -10.901 -27.804 1.00 88.44 85 PRO A O 1
ATOM 657 N N . MET A 1 86 ? 9.998 -9.420 -28.599 1.00 84.19 86 MET A N 1
ATOM 658 C CA . MET A 1 86 ? 9.224 -8.989 -29.761 1.00 84.19 86 MET A CA 1
ATOM 659 C C . MET A 1 86 ? 10.159 -8.606 -30.920 1.00 84.19 86 MET A C 1
ATOM 661 O O . MET A 1 86 ? 11.332 -8.301 -30.680 1.00 84.19 86 MET A O 1
ATOM 665 N N . PRO A 1 87 ? 9.688 -8.603 -32.181 1.00 85.50 87 PRO A N 1
ATOM 666 C CA . PRO A 1 87 ? 10.505 -8.185 -33.319 1.00 85.50 87 PRO A CA 1
ATOM 667 C C . PRO A 1 87 ? 11.0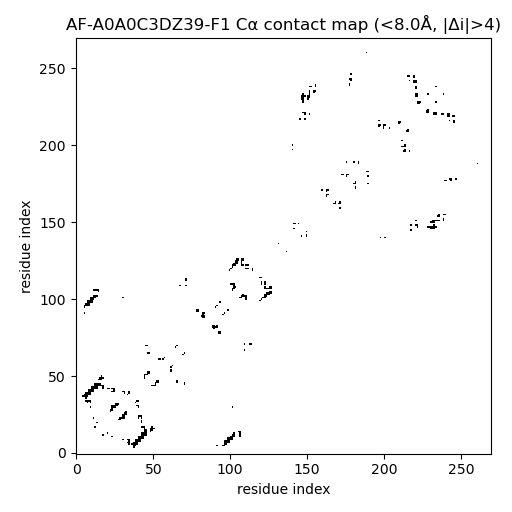97 -6.781 -33.120 1.00 85.50 87 PRO A C 1
ATOM 669 O O . PRO A 1 87 ? 10.366 -5.821 -32.895 1.00 85.50 87 PRO A O 1
ATOM 672 N N . GLY A 1 88 ? 12.426 -6.662 -33.199 1.00 86.38 88 GLY A N 1
ATOM 673 C CA . GLY A 1 88 ? 13.139 -5.400 -32.960 1.00 86.38 88 GLY A CA 1
ATOM 674 C C . GLY A 1 88 ? 13.229 -4.977 -31.488 1.00 86.38 88 GLY A C 1
ATOM 675 O O . GLY A 1 88 ? 13.625 -3.847 -31.210 1.00 86.38 88 GLY A O 1
ATOM 676 N N . GLY A 1 89 ? 12.880 -5.856 -30.541 1.00 87.25 89 GLY A N 1
ATOM 677 C CA . GLY A 1 89 ? 12.927 -5.583 -29.102 1.00 87.25 89 GLY A CA 1
ATOM 678 C C . GLY A 1 89 ? 14.330 -5.307 -28.547 1.00 87.25 89 GLY A C 1
ATOM 679 O O . GLY A 1 89 ? 14.462 -4.692 -27.492 1.00 87.25 89 GLY A O 1
ATOM 680 N N . ASP A 1 90 ? 15.381 -5.698 -29.267 1.00 90.06 90 ASP A N 1
ATOM 681 C CA . ASP A 1 90 ? 16.777 -5.336 -29.005 1.00 90.06 90 ASP A CA 1
ATOM 682 C C . ASP A 1 90 ? 17.063 -3.848 -29.277 1.00 90.06 90 ASP A C 1
ATOM 684 O O . ASP A 1 90 ? 17.949 -3.261 -28.656 1.00 90.06 90 ASP A O 1
ATOM 688 N N . LYS A 1 91 ? 16.270 -3.199 -30.136 1.00 88.38 91 LYS A N 1
ATOM 689 C CA . LYS A 1 91 ? 16.417 -1.780 -30.513 1.00 88.38 91 LYS A CA 1
ATOM 690 C C . LYS A 1 91 ? 15.572 -0.825 -29.674 1.00 88.38 91 LYS A C 1
ATOM 692 O O . LYS A 1 91 ? 15.697 0.388 -29.829 1.00 88.38 91 LYS A O 1
ATOM 697 N N . VAL A 1 92 ? 14.725 -1.360 -28.796 1.00 88.88 92 VAL A N 1
ATOM 698 C CA . VAL A 1 92 ? 13.887 -0.581 -27.881 1.00 88.88 92 VAL A CA 1
ATOM 699 C C . VAL A 1 92 ? 14.755 -0.110 -26.724 1.00 88.88 92 VAL A C 1
ATOM 701 O O . VAL A 1 92 ? 14.991 -0.848 -25.766 1.00 88.88 92 VAL A O 1
ATOM 704 N N . LYS A 1 93 ? 15.293 1.101 -26.852 1.00 88.94 93 LYS A N 1
ATOM 705 C CA . LYS A 1 93 ? 16.227 1.699 -25.895 1.00 88.94 93 LYS A CA 1
ATOM 706 C C . LYS A 1 93 ? 15.818 3.147 -25.592 1.00 88.94 93 LYS A C 1
ATOM 708 O O . LYS A 1 93 ? 15.135 3.750 -26.420 1.00 88.94 93 LYS A O 1
ATOM 713 N N . PRO A 1 94 ? 16.166 3.708 -24.417 1.00 86.75 94 PRO A N 1
ATOM 714 C CA . PRO A 1 94 ? 15.710 5.044 -24.014 1.00 86.75 94 PRO A CA 1
ATOM 715 C C . PRO A 1 94 ? 16.126 6.199 -24.939 1.00 86.75 94 PRO A C 1
ATOM 717 O O . PRO A 1 94 ? 15.533 7.269 -24.876 1.00 86.75 94 PRO A O 1
ATOM 720 N N . ASP A 1 95 ? 17.148 6.007 -25.773 1.00 85.44 95 ASP A N 1
ATOM 721 C CA . ASP A 1 95 ? 17.643 6.971 -26.763 1.00 85.44 95 ASP A CA 1
ATOM 722 C C . ASP A 1 95 ? 16.853 6.955 -28.083 1.00 85.44 95 ASP A C 1
ATOM 724 O O . ASP A 1 95 ? 16.819 7.960 -28.791 1.00 85.44 95 ASP A O 1
ATOM 728 N N . THR A 1 96 ? 16.198 5.840 -28.410 1.00 84.75 96 THR A N 1
ATOM 729 C CA . THR A 1 96 ? 15.438 5.658 -29.660 1.00 84.75 96 THR A CA 1
ATOM 730 C C . THR A 1 96 ? 13.933 5.548 -29.448 1.00 84.75 96 THR A C 1
ATOM 732 O O . THR A 1 96 ? 13.161 5.761 -30.382 1.00 84.75 96 THR A O 1
ATOM 735 N N . THR A 1 97 ? 13.507 5.184 -28.239 1.00 86.62 97 THR A N 1
ATOM 736 C CA . THR A 1 97 ? 12.121 4.867 -27.896 1.00 86.62 97 THR A CA 1
ATOM 737 C C . THR A 1 97 ? 11.726 5.590 -26.611 1.00 86.62 97 THR A C 1
ATOM 739 O O . THR A 1 97 ? 12.490 5.544 -25.649 1.00 86.62 97 THR A O 1
ATOM 742 N N . PRO A 1 98 ? 10.545 6.225 -26.533 1.00 87.44 98 PRO A N 1
ATOM 743 C CA . PRO A 1 98 ? 10.065 6.812 -25.286 1.00 87.44 98 PRO A CA 1
ATOM 744 C C . PRO A 1 98 ? 9.736 5.742 -24.234 1.00 87.44 98 PRO A C 1
ATOM 746 O O . PRO A 1 98 ? 8.969 4.815 -24.501 1.00 87.44 98 PRO A O 1
ATOM 749 N N . TRP A 1 99 ? 10.264 5.914 -23.020 1.00 89.06 99 TRP A N 1
ATOM 750 C CA . TRP A 1 99 ? 9.916 5.111 -21.844 1.00 89.06 99 TRP A CA 1
ATOM 751 C C . TRP A 1 99 ? 9.192 5.976 -20.814 1.00 89.06 99 TRP A C 1
ATOM 753 O O . TRP A 1 99 ? 9.646 7.068 -20.482 1.00 89.06 99 TRP A O 1
ATOM 763 N N . ILE A 1 100 ? 8.077 5.473 -20.292 1.00 87.44 100 ILE A N 1
ATOM 764 C CA . ILE A 1 100 ? 7.287 6.094 -19.233 1.00 87.44 100 ILE A CA 1
ATOM 765 C C . ILE A 1 100 ? 7.358 5.189 -18.008 1.00 87.44 100 ILE A C 1
ATOM 767 O O . ILE A 1 100 ? 6.845 4.069 -18.014 1.00 87.44 100 ILE A O 1
ATOM 771 N N . LEU A 1 101 ? 7.983 5.694 -16.949 1.00 87.81 101 LEU A N 1
ATOM 772 C CA . LEU A 1 101 ? 8.015 5.038 -15.650 1.00 87.81 101 LEU A CA 1
ATOM 773 C C . LEU A 1 101 ? 6.762 5.422 -14.853 1.00 87.81 101 LEU A C 1
ATOM 775 O O . LEU A 1 101 ? 6.501 6.604 -14.632 1.00 87.81 101 LEU A O 1
ATOM 779 N N . VAL A 1 102 ? 5.991 4.422 -14.428 1.00 85.44 102 VAL A N 1
ATOM 780 C CA . VAL A 1 102 ? 4.736 4.601 -13.688 1.00 85.44 102 VAL A CA 1
ATOM 781 C C . VAL A 1 102 ? 4.787 3.827 -12.378 1.00 85.44 102 VAL A C 1
ATOM 783 O O . VAL A 1 102 ? 5.020 2.617 -12.367 1.00 85.44 102 VAL A O 1
ATOM 786 N N . GLY A 1 103 ? 4.480 4.506 -11.276 1.00 81.44 103 GLY A N 1
ATOM 787 C CA . GLY A 1 103 ? 4.350 3.895 -9.959 1.00 81.44 103 GLY A CA 1
ATOM 788 C C . GLY A 1 103 ? 3.426 4.691 -9.039 1.00 81.44 103 GLY A C 1
ATOM 789 O O . GLY A 1 103 ? 3.222 5.892 -9.226 1.00 81.44 103 GLY A O 1
ATOM 790 N N . GLY A 1 104 ? 2.886 4.009 -8.031 1.00 75.50 104 GLY A N 1
ATOM 791 C CA . GLY A 1 104 ? 2.127 4.603 -6.929 1.00 75.50 104 GLY A CA 1
ATOM 792 C C . GLY A 1 104 ? 2.660 4.176 -5.560 1.00 75.50 104 GLY A C 1
ATOM 793 O O . GLY A 1 104 ? 3.341 3.152 -5.441 1.00 75.50 104 GLY A O 1
ATOM 794 N N . SER A 1 105 ? 2.388 4.960 -4.514 1.00 79.06 105 SER A N 1
ATOM 795 C CA . SER A 1 105 ? 2.956 4.744 -3.172 1.00 79.06 105 SER A CA 1
ATOM 796 C C . SER A 1 105 ? 4.498 4.727 -3.212 1.00 79.06 105 SER A C 1
ATOM 798 O O . SER A 1 105 ? 5.097 5.578 -3.873 1.00 79.06 105 SER A O 1
ATOM 800 N N . TYR A 1 106 ? 5.170 3.763 -2.569 1.00 80.12 106 TYR A N 1
ATOM 801 C CA . TYR A 1 106 ? 6.631 3.610 -2.631 1.00 80.12 106 TYR A CA 1
ATOM 802 C C . TYR A 1 106 ? 7.163 3.597 -4.071 1.00 80.12 106 TYR A C 1
ATOM 804 O O . TYR A 1 106 ? 8.128 4.293 -4.370 1.00 80.12 106 TYR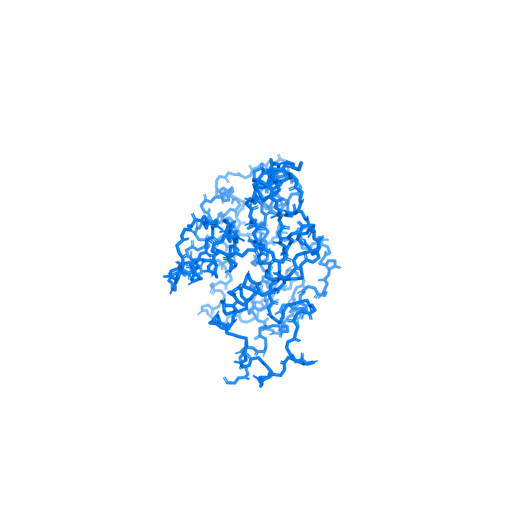 A O 1
ATOM 812 N N . SER A 1 107 ? 6.505 2.885 -4.989 1.00 82.75 107 SER A N 1
ATOM 813 C CA . SER A 1 107 ? 6.924 2.858 -6.397 1.00 82.75 107 SER A CA 1
ATOM 814 C C . SER A 1 107 ? 6.746 4.208 -7.105 1.00 82.75 107 SER A C 1
ATOM 816 O O . SER A 1 107 ? 7.502 4.530 -8.020 1.00 82.75 107 SER A O 1
ATOM 818 N N . GLY A 1 108 ? 5.804 5.043 -6.652 1.00 81.62 108 GLY A N 1
ATOM 819 C CA . GLY A 1 108 ? 5.659 6.432 -7.097 1.00 81.62 108 GLY A CA 1
ATOM 820 C C . GLY A 1 108 ? 6.770 7.329 -6.547 1.00 81.62 108 GLY A C 1
ATOM 821 O O . GLY A 1 108 ? 7.323 8.153 -7.279 1.00 81.62 108 GLY A O 1
ATOM 822 N N . ALA A 1 109 ? 7.169 7.119 -5.289 1.00 80.31 109 ALA A N 1
ATOM 823 C CA . ALA A 1 109 ? 8.347 7.762 -4.712 1.00 80.31 109 ALA A CA 1
ATOM 824 C C . ALA A 1 109 ? 9.617 7.374 -5.484 1.00 80.31 109 ALA A C 1
ATOM 826 O O . ALA A 1 109 ? 10.334 8.255 -5.955 1.00 80.31 109 ALA A O 1
ATOM 827 N N . LEU A 1 110 ? 9.831 6.076 -5.716 1.00 84.19 110 LEU A N 1
ATOM 828 C CA . LEU A 1 110 ? 10.938 5.543 -6.509 1.00 84.19 110 LEU A CA 1
ATOM 829 C C . LEU A 1 110 ? 10.931 6.088 -7.938 1.00 84.19 110 LEU A C 1
ATOM 831 O O . LEU A 1 110 ? 11.983 6.481 -8.436 1.00 84.19 110 LEU A O 1
ATOM 835 N N . THR A 1 111 ? 9.755 6.196 -8.564 1.00 84.06 111 THR A N 1
ATOM 836 C CA . THR A 1 111 ? 9.591 6.877 -9.855 1.00 84.06 111 THR A CA 1
ATOM 837 C C . THR A 1 111 ? 10.100 8.310 -9.754 1.00 84.06 111 THR A C 1
ATOM 839 O O . THR A 1 111 ? 11.003 8.688 -10.487 1.00 84.06 111 THR A O 1
ATOM 842 N N . SER A 1 112 ? 9.614 9.101 -8.794 1.00 80.81 112 SER A N 1
ATOM 843 C CA . SER A 1 112 ? 10.056 10.492 -8.639 1.00 80.81 112 SER A CA 1
ATOM 844 C C . SER A 1 112 ? 11.562 10.623 -8.378 1.00 80.81 112 SER A C 1
ATOM 846 O O . SER A 1 112 ? 12.199 11.490 -8.965 1.00 80.81 112 SER A O 1
ATOM 848 N N . TRP A 1 113 ? 12.161 9.742 -7.571 1.00 84.06 113 TRP A N 1
ATOM 849 C CA . TRP A 1 113 ? 13.600 9.751 -7.286 1.00 84.06 113 TRP A CA 1
ATOM 850 C C . TRP A 1 113 ? 14.441 9.330 -8.489 1.00 84.06 113 TRP A C 1
ATOM 852 O O . TRP A 1 113 ? 15.493 9.917 -8.733 1.00 84.06 113 TRP A O 1
ATOM 862 N N . THR A 1 114 ? 13.950 8.373 -9.277 1.00 81.38 114 THR A N 1
ATOM 863 C CA . THR A 1 114 ? 14.545 8.012 -10.569 1.00 81.38 114 THR A CA 1
ATOM 864 C C . THR A 1 114 ? 14.501 9.210 -11.514 1.00 81.38 114 THR A C 1
ATOM 866 O O . THR A 1 114 ? 15.494 9.514 -12.171 1.00 81.38 114 THR A O 1
ATOM 869 N N . MET A 1 115 ? 13.378 9.940 -11.526 1.00 72.06 115 MET A N 1
ATOM 870 C CA . MET A 1 115 ? 13.146 11.017 -12.483 1.00 72.06 115 MET A CA 1
ATOM 871 C C . MET A 1 115 ? 13.757 12.379 -12.096 1.00 72.06 115 MET A C 1
ATOM 873 O O . MET A 1 115 ? 14.054 13.206 -12.954 1.00 72.06 115 MET A O 1
ATOM 877 N N . VAL A 1 116 ? 14.052 12.636 -10.821 1.00 64.69 116 VAL A N 1
ATOM 878 C CA . VAL A 1 116 ? 14.900 13.791 -10.448 1.00 64.69 116 VAL A CA 1
ATOM 879 C C . VAL A 1 116 ? 16.311 13.648 -11.048 1.00 64.69 116 VAL A C 1
ATOM 881 O O . VAL A 1 116 ? 16.972 14.651 -11.303 1.00 64.69 116 VAL A O 1
ATOM 884 N N . ASN A 1 117 ? 16.715 12.419 -11.389 1.00 52.62 117 ASN A N 1
ATOM 885 C CA . ASN A 1 117 ? 17.902 12.126 -12.190 1.00 52.62 117 ASN A CA 1
ATOM 886 C C . ASN A 1 117 ? 17.608 11.908 -13.702 1.00 52.62 117 ASN A C 1
ATOM 888 O O . ASN A 1 117 ? 18.556 11.774 -14.474 1.00 52.62 117 ASN A O 1
ATOM 892 N N . ALA A 1 118 ? 16.341 11.888 -14.154 1.00 41.41 118 ALA A N 1
ATOM 893 C CA . ALA A 1 118 ? 15.926 11.678 -15.555 1.00 41.41 118 ALA A CA 1
ATOM 894 C C . ALA A 1 118 ? 14.496 12.213 -15.860 1.00 41.41 118 ALA A C 1
ATOM 896 O O . ALA A 1 118 ? 13.517 11.880 -15.226 1.00 41.41 118 ALA A O 1
ATOM 897 N N . TRP A 1 119 ? 14.324 13.050 -16.869 1.00 31.48 119 TRP A N 1
ATOM 898 C CA . TRP A 1 119 ? 13.130 13.869 -17.139 1.00 31.48 119 TRP A CA 1
ATOM 899 C C . TRP A 1 119 ? 11.770 13.140 -17.398 1.00 31.48 119 TRP A C 1
ATOM 901 O O . TRP A 1 119 ? 11.692 12.225 -18.208 1.00 31.48 119 TRP A O 1
ATOM 911 N N . TYR A 1 120 ? 10.692 13.678 -16.781 1.00 32.59 120 TYR A N 1
ATOM 912 C CA . TYR A 1 120 ? 9.214 13.493 -16.942 1.00 32.59 120 TYR A CA 1
ATOM 913 C C . TYR A 1 120 ? 8.418 12.599 -15.953 1.00 32.59 120 TYR A C 1
ATOM 915 O O . TYR A 1 120 ? 8.718 11.443 -15.697 1.00 32.59 120 TYR A O 1
ATOM 923 N N . LEU A 1 121 ? 7.350 13.187 -15.387 1.00 34.72 121 LEU A N 1
ATOM 924 C CA . LEU A 1 121 ? 6.597 12.747 -14.202 1.00 34.72 121 LEU A CA 1
ATOM 925 C C . LEU A 1 121 ? 5.123 12.450 -14.515 1.00 34.72 121 LEU A C 1
ATOM 927 O O . LEU A 1 121 ? 4.441 13.298 -15.083 1.00 34.72 121 LEU A O 1
ATOM 931 N N . LEU A 1 122 ? 4.613 11.341 -13.974 1.00 35.53 122 LEU A N 1
ATOM 932 C CA . LEU A 1 122 ? 3.222 11.157 -13.536 1.00 35.53 122 LEU A CA 1
ATOM 933 C C . LEU A 1 122 ? 3.258 10.285 -12.267 1.00 35.53 122 LEU A C 1
ATOM 935 O O . LEU A 1 122 ? 3.344 9.064 -12.343 1.00 35.53 122 LEU A O 1
ATOM 939 N N . CYS A 1 123 ? 3.268 10.919 -11.091 1.00 32.31 123 CYS A N 1
ATOM 940 C CA . CYS A 1 123 ? 3.325 10.238 -9.795 1.00 32.31 123 CYS A CA 1
ATOM 941 C C . CYS A 1 123 ? 1.957 10.344 -9.112 1.00 32.31 12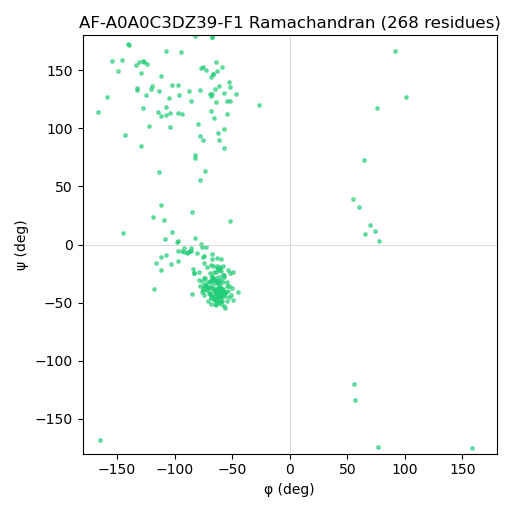3 CYS A C 1
ATOM 943 O O . CYS A 1 123 ? 1.546 11.436 -8.716 1.00 32.31 123 CYS A O 1
ATOM 945 N N . TRP A 1 124 ? 1.246 9.221 -8.986 1.00 32.47 124 TRP A N 1
ATOM 946 C CA . TRP A 1 124 ? 0.019 9.156 -8.196 1.00 32.47 124 TRP A CA 1
ATOM 947 C C . TRP A 1 124 ? 0.324 8.608 -6.798 1.00 32.47 124 TRP A C 1
ATOM 949 O O . TRP A 1 124 ? 0.636 7.437 -6.611 1.00 32.47 124 TRP A O 1
ATOM 959 N N . LEU A 1 125 ? 0.148 9.511 -5.831 1.00 38.62 125 LEU A N 1
ATOM 960 C CA . LEU A 1 125 ? -0.088 9.308 -4.399 1.00 38.62 125 LEU A CA 1
ATOM 961 C C . LEU A 1 125 ? 1.092 8.897 -3.494 1.00 38.62 125 LEU A C 1
ATOM 963 O O . LEU A 1 125 ? 1.627 7.794 -3.545 1.00 38.62 125 LEU A O 1
ATOM 967 N N . LEU A 1 126 ? 1.344 9.834 -2.567 1.00 37.28 126 LEU A N 1
ATOM 968 C CA . LEU A 1 126 ? 1.943 9.717 -1.234 1.00 37.28 126 LEU A CA 1
ATOM 969 C C . LEU A 1 126 ? 3.402 9.252 -1.169 1.00 37.28 126 LEU A C 1
ATOM 971 O O . LEU A 1 126 ? 3.733 8.204 -0.623 1.00 37.28 126 LEU A O 1
ATOM 975 N N . VAL A 1 127 ? 4.307 10.150 -1.566 1.00 38.94 127 VAL A N 1
ATOM 976 C CA . VAL A 1 127 ? 5.585 10.249 -0.852 1.00 38.94 127 VAL A CA 1
ATOM 977 C C . VAL A 1 127 ? 5.244 10.745 0.549 1.00 38.94 127 VAL A C 1
ATOM 979 O O . VAL A 1 127 ? 4.846 11.901 0.716 1.00 38.94 127 VAL A O 1
ATOM 982 N N . PHE A 1 128 ? 5.370 9.887 1.562 1.00 39.75 128 PHE A N 1
ATOM 983 C CA . PHE A 1 128 ? 5.425 10.343 2.945 1.00 39.75 128 PHE A CA 1
ATOM 984 C C . PHE A 1 128 ? 6.655 11.241 3.080 1.00 39.75 128 PHE A C 1
ATOM 986 O O . PHE A 1 128 ? 7.765 10.801 3.371 1.00 39.75 128 PHE A O 1
ATOM 993 N N . GLY A 1 129 ? 6.465 12.538 2.835 1.00 37.81 129 GLY A N 1
ATOM 994 C CA . GLY A 1 129 ? 7.359 13.547 3.362 1.00 37.81 129 GLY A CA 1
ATOM 995 C C . GLY A 1 129 ? 7.476 13.294 4.862 1.00 37.81 129 GLY A C 1
ATOM 996 O O . GLY A 1 129 ? 6.475 13.030 5.525 1.00 37.81 129 GLY A O 1
ATOM 997 N N . ARG A 1 130 ? 8.707 13.350 5.367 1.00 42.88 130 ARG A N 1
ATOM 998 C CA . ARG A 1 130 ? 9.218 13.029 6.715 1.00 42.88 130 ARG A CA 1
ATOM 999 C C . ARG A 1 130 ? 8.492 13.694 7.921 1.00 42.88 130 ARG A C 1
ATOM 1001 O O . ARG A 1 130 ? 9.085 13.836 8.982 1.00 42.88 130 ARG A O 1
ATOM 1008 N N . ARG A 1 131 ? 7.250 14.178 7.786 1.00 43.47 131 ARG A N 1
ATOM 1009 C CA . ARG A 1 131 ? 6.503 14.989 8.766 1.00 43.47 131 ARG A CA 1
ATOM 1010 C C . ARG A 1 131 ? 4.988 14.749 8.833 1.00 43.47 131 ARG A C 1
ATOM 1012 O O . ARG A 1 131 ? 4.303 15.529 9.494 1.00 43.47 131 ARG A O 1
ATOM 1019 N N . THR A 1 132 ? 4.416 13.733 8.191 1.00 47.25 132 THR A N 1
ATOM 1020 C CA . THR A 1 132 ? 3.008 13.406 8.481 1.00 47.25 132 THR A CA 1
ATOM 1021 C C . THR A 1 132 ? 2.974 12.615 9.783 1.00 47.25 132 THR A C 1
ATOM 1023 O O . THR A 1 132 ? 3.374 11.457 9.811 1.00 47.25 132 THR A O 1
ATOM 1026 N N . SER A 1 133 ? 2.578 13.253 10.886 1.00 54.62 133 SER A N 1
ATOM 1027 C CA . SER A 1 133 ? 2.379 12.534 12.143 1.00 54.62 133 SER A CA 1
ATOM 1028 C C . SER A 1 133 ? 1.204 11.568 12.003 1.00 54.62 133 SER A C 1
ATOM 1030 O O . SER A 1 133 ? 0.222 11.878 11.325 1.00 54.62 133 SER A O 1
ATOM 1032 N N . TYR A 1 134 ? 1.281 10.426 12.685 1.00 60.47 134 TYR A N 1
ATOM 1033 C CA . TYR A 1 134 ? 0.179 9.464 12.771 1.00 60.47 134 TYR A CA 1
ATOM 1034 C C . TYR A 1 134 ? -1.141 10.144 13.186 1.00 60.47 134 TYR A C 1
ATOM 1036 O O . TYR A 1 134 ? -2.190 9.909 12.595 1.00 60.47 134 TYR A O 1
ATOM 1044 N N . GLY A 1 135 ? -1.066 11.127 14.093 1.00 63.53 135 GLY A N 1
ATOM 1045 C CA . GLY A 1 135 ? -2.216 11.942 14.496 1.00 63.53 135 GLY A CA 1
ATOM 1046 C C . GLY A 1 135 ? -2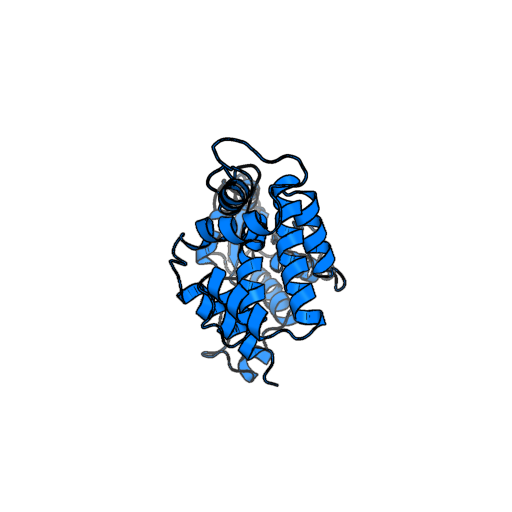.883 12.732 13.360 1.00 63.53 135 GLY A C 1
ATOM 1047 O O . GLY A 1 135 ? -4.095 12.922 13.386 1.00 63.53 135 GLY A O 1
ATOM 1048 N N . ARG A 1 136 ? -2.144 13.161 12.325 1.00 67.44 136 ARG A N 1
AT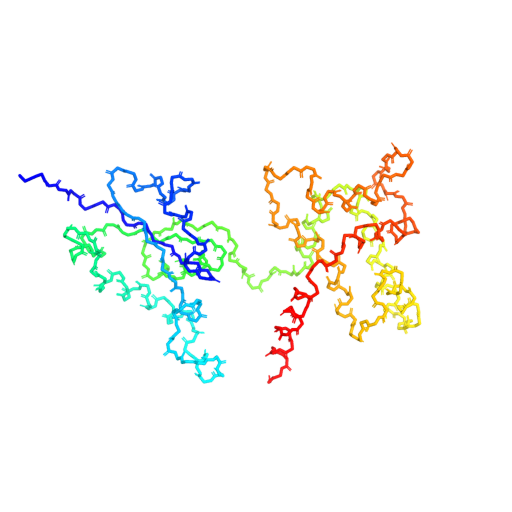OM 1049 C CA . ARG A 1 136 ? -2.748 13.837 11.162 1.00 67.44 136 ARG A CA 1
ATOM 1050 C C . ARG A 1 136 ? -3.544 12.864 10.293 1.00 67.44 136 ARG A C 1
ATOM 1052 O O . ARG A 1 136 ? -4.581 13.257 9.769 1.00 67.44 136 ARG A O 1
ATOM 1059 N N . LEU A 1 137 ? -3.075 11.625 10.152 1.00 66.75 137 LEU A N 1
ATOM 1060 C CA . LEU A 1 137 ? -3.802 10.566 9.450 1.00 66.75 137 LEU A CA 1
ATOM 1061 C C . LEU A 1 137 ? -5.089 10.207 10.212 1.00 66.75 137 LEU A C 1
ATOM 1063 O O . LEU A 1 137 ? -6.171 10.233 9.631 1.00 66.75 137 LEU A O 1
ATOM 1067 N N . LEU A 1 138 ? -4.987 10.023 11.533 1.00 68.88 138 LEU A N 1
ATOM 1068 C CA . LEU A 1 138 ? -6.143 9.824 12.415 1.00 68.88 138 LEU A CA 1
ATOM 1069 C C . LEU A 1 138 ? -7.180 10.951 12.317 1.00 68.88 138 LEU A C 1
ATOM 1071 O O . LEU A 1 138 ? -8.378 10.680 12.234 1.00 68.88 138 LEU A O 1
ATOM 1075 N N . GLY A 1 139 ? -6.734 12.207 12.227 1.00 76.19 139 GLY A N 1
ATOM 1076 C CA . GLY A 1 139 ? -7.627 13.349 12.018 1.00 76.19 139 GLY A CA 1
ATOM 1077 C C . GLY A 1 139 ? -8.401 13.299 10.692 1.00 76.19 139 GLY A C 1
ATOM 1078 O O . GLY A 1 139 ? -9.554 13.726 10.640 1.00 76.19 139 GLY A O 1
ATOM 1079 N N . VAL A 1 140 ? -7.813 12.741 9.625 1.00 79.38 140 VAL A N 1
ATOM 1080 C CA . VAL A 1 140 ? -8.515 12.541 8.343 1.00 79.38 140 VAL A CA 1
ATOM 1081 C C . VAL A 1 140 ? -9.603 11.480 8.488 1.00 79.38 140 VAL A C 1
ATOM 1083 O O . VAL A 1 140 ? -10.726 11.726 8.047 1.00 79.38 140 VAL A O 1
ATOM 1086 N N . PHE A 1 141 ? -9.321 10.348 9.142 1.00 77.75 141 PHE A N 1
ATOM 1087 C CA . PHE A 1 141 ? -10.343 9.326 9.399 1.00 77.75 141 PHE A CA 1
ATOM 1088 C C . PHE A 1 141 ? -11.500 9.896 10.225 1.00 77.75 141 PHE A C 1
ATOM 1090 O O . PHE A 1 141 ? -12.660 9.768 9.840 1.00 77.75 141 PHE A O 1
ATOM 1097 N N . GLN A 1 142 ? -11.188 10.596 11.318 1.00 78.69 142 GLN A N 1
ATOM 1098 C CA . GLN A 1 142 ? -12.181 11.200 12.206 1.00 78.69 142 GLN A CA 1
ATOM 1099 C C . GLN A 1 142 ? -13.113 12.174 11.468 1.00 78.69 142 GLN A C 1
ATOM 1101 O O . GLN A 1 142 ? -14.323 12.183 11.710 1.00 78.69 142 GLN A O 1
ATOM 1106 N N . ALA A 1 143 ? -12.557 12.990 10.569 1.00 84.94 143 ALA A N 1
ATOM 1107 C CA . ALA A 1 143 ? -13.314 13.985 9.818 1.00 84.94 143 ALA A CA 1
ATOM 1108 C C . ALA A 1 143 ? -14.204 13.379 8.719 1.00 84.94 143 ALA A C 1
ATOM 1110 O O . ALA A 1 143 ? -15.230 13.970 8.389 1.00 84.94 143 ALA A O 1
ATOM 1111 N N . ASN A 1 144 ? -13.823 12.228 8.154 1.00 85.31 144 ASN A N 1
ATOM 1112 C CA . ASN A 1 144 ? -14.491 11.635 6.986 1.00 85.31 144 ASN A CA 1
ATOM 1113 C C . ASN A 1 144 ? -15.336 10.390 7.308 1.00 85.31 144 ASN A C 1
ATOM 1115 O O . ASN A 1 144 ? -16.081 9.911 6.456 1.00 85.31 144 ASN A O 1
ATOM 1119 N N . MET A 1 145 ? -15.249 9.871 8.529 1.00 84.62 145 MET A N 1
ATOM 1120 C CA . MET A 1 145 ? -16.150 8.848 9.053 1.00 84.62 145 MET A CA 1
ATOM 1121 C C . MET A 1 145 ? -17.517 9.463 9.426 1.00 84.62 145 MET A C 1
ATOM 1123 O O . MET A 1 145 ? -17.574 10.653 9.777 1.00 84.62 145 MET A O 1
ATOM 1127 N N . PRO A 1 146 ? -18.626 8.687 9.392 1.00 89.19 146 PRO A N 1
ATOM 1128 C CA . PRO A 1 146 ? -19.892 9.118 9.974 1.00 89.19 146 PRO A CA 1
ATOM 1129 C C . PRO A 1 146 ? -19.681 9.690 11.376 1.00 89.19 146 PRO A C 1
ATOM 1131 O O . PRO A 1 146 ? -18.991 9.103 12.205 1.00 89.19 146 PRO A O 1
ATOM 1134 N N . GLN A 1 147 ? -20.230 10.879 11.617 1.00 91.50 147 GLN A N 1
ATOM 1135 C CA . GLN A 1 147 ? -19.878 11.683 12.791 1.00 91.50 147 GLN A CA 1
ATOM 1136 C C . GLN A 1 147 ? -20.294 11.034 14.113 1.00 91.50 147 GLN A C 1
ATOM 1138 O O . GLN A 1 147 ? -19.632 11.229 15.128 1.00 91.50 147 GLN A O 1
ATOM 1143 N N . ASN A 1 148 ? -21.372 10.257 14.083 1.00 92.38 148 ASN A N 1
ATOM 1144 C CA . ASN A 1 148 ? -21.834 9.446 15.200 1.00 92.38 148 ASN A CA 1
ATOM 1145 C C . ASN A 1 148 ? -20.812 8.346 15.543 1.00 92.38 148 ASN A C 1
ATOM 1147 O O . ASN A 1 148 ? -20.289 8.326 16.656 1.00 92.38 148 ASN A O 1
ATOM 1151 N N . CYS A 1 149 ? -20.385 7.584 14.531 1.00 89.56 149 CYS A N 1
ATOM 1152 C CA . CYS A 1 149 ? -19.350 6.554 14.625 1.00 89.56 149 CYS A CA 1
ATOM 1153 C C . CYS A 1 149 ? -18.009 7.115 15.112 1.00 89.56 149 CYS A C 1
ATOM 1155 O O . CYS A 1 149 ? -17.416 6.601 16.061 1.00 89.56 149 CYS A O 1
ATOM 1157 N N . SER A 1 150 ? -17.532 8.215 14.519 1.00 88.56 150 SER A N 1
ATOM 1158 C CA . SER A 1 150 ? -16.248 8.801 14.913 1.00 88.56 150 SER A CA 1
ATOM 1159 C C . SER A 1 150 ? -16.282 9.381 16.326 1.00 88.56 150 SER A C 1
ATOM 1161 O O . SER A 1 150 ? -15.254 9.389 17.006 1.00 88.56 150 SER A O 1
ATOM 1163 N N . SER A 1 151 ? -17.443 9.841 16.796 1.00 90.94 151 SER A N 1
ATOM 1164 C CA . SER A 1 151 ? -17.632 10.331 18.164 1.00 90.94 151 SER A CA 1
ATOM 1165 C C . SER A 1 151 ? -17.521 9.201 19.190 1.00 90.94 151 SER A C 1
ATOM 1167 O O . SER A 1 151 ? -16.807 9.345 20.182 1.00 90.94 151 SER A O 1
ATOM 1169 N N . ASP A 1 152 ? -18.165 8.057 18.953 1.00 90.06 152 ASP A N 1
ATOM 1170 C CA . ASP A 1 152 ? -18.082 6.908 19.859 1.00 90.06 152 ASP A CA 1
ATOM 1171 C C . ASP A 1 152 ? -16.726 6.200 19.815 1.00 90.06 152 ASP A C 1
ATOM 1173 O O . ASP A 1 152 ? -16.191 5.852 20.871 1.00 90.06 152 ASP A O 1
ATOM 1177 N N . VAL A 1 153 ? -16.092 6.110 18.644 1.00 86.69 153 VAL A N 1
ATOM 1178 C CA . VAL A 1 153 ? -14.689 5.686 18.515 1.00 86.69 153 VAL A CA 1
ATOM 1179 C C . VAL A 1 153 ? -13.765 6.545 19.383 1.00 86.69 153 VAL A C 1
ATOM 1181 O O . VAL A 1 153 ? -12.972 6.008 20.158 1.00 86.69 153 VAL A O 1
ATOM 1184 N N . GLN A 1 154 ? -13.885 7.875 19.311 1.00 85.75 154 GLN A N 1
ATOM 1185 C CA . GLN A 1 154 ? -13.071 8.779 20.130 1.00 85.75 154 GLN A CA 1
ATOM 1186 C C . GLN A 1 154 ? -13.293 8.562 21.627 1.00 85.75 154 GLN A C 1
ATOM 1188 O O . GLN A 1 154 ? -12.341 8.650 22.396 1.00 85.75 154 GLN A O 1
ATOM 1193 N N . ARG A 1 155 ? -14.522 8.249 22.060 1.00 89.38 155 ARG A N 1
ATOM 1194 C CA . ARG A 1 155 ? -14.791 7.931 23.471 1.00 89.38 155 ARG A CA 1
ATOM 1195 C C . ARG A 1 155 ? -14.087 6.656 23.911 1.00 89.38 155 ARG A C 1
ATOM 1197 O O . ARG A 1 155 ? -13.551 6.628 25.014 1.00 89.38 155 ARG A O 1
ATOM 1204 N N . VAL A 1 156 ? -14.089 5.621 23.072 1.00 86.75 156 VAL A N 1
ATOM 1205 C CA . VAL A 1 156 ? -13.401 4.352 23.357 1.00 86.75 156 VAL A CA 1
ATOM 1206 C C . VAL A 1 156 ? -11.889 4.571 23.468 1.00 86.75 156 VAL A C 1
ATOM 1208 O O . VAL A 1 156 ? -11.282 4.092 24.424 1.00 86.75 156 VAL A O 1
ATOM 1211 N N . ILE A 1 157 ? -11.299 5.347 22.551 1.00 83.19 157 ILE A N 1
ATOM 1212 C CA . ILE A 1 157 ? -9.872 5.707 22.587 1.00 83.19 157 ILE A CA 1
ATOM 1213 C C . ILE A 1 157 ? -9.555 6.529 23.842 1.00 83.19 157 ILE A C 1
ATOM 1215 O O . ILE A 1 157 ? -8.678 6.154 24.611 1.00 83.19 157 ILE A O 1
ATOM 1219 N N . ALA A 1 158 ? -10.323 7.588 24.115 1.00 87.12 158 ALA A N 1
ATOM 1220 C CA . ALA A 1 158 ? -10.112 8.440 25.283 1.00 87.12 158 ALA A CA 1
ATOM 1221 C C . ALA A 1 158 ? -10.264 7.678 26.610 1.00 87.12 158 ALA A C 1
ATOM 1223 O O . ALA A 1 158 ? -9.576 7.981 27.583 1.00 87.12 158 ALA A O 1
ATOM 1224 N N . TYR A 1 159 ? -11.154 6.683 26.665 1.00 88.88 159 TYR A N 1
ATOM 1225 C CA . TYR A 1 159 ? -11.281 5.805 27.824 1.00 88.88 159 TYR A CA 1
ATOM 1226 C C . TYR A 1 159 ? -10.016 4.972 28.030 1.00 88.88 159 TYR A C 1
ATOM 1228 O O . TYR A 1 159 ? -9.492 4.930 29.141 1.00 88.88 159 TYR A O 1
ATOM 1236 N N . LEU A 1 160 ? -9.502 4.359 26.963 1.00 85.62 160 LEU A N 1
ATOM 1237 C CA . LEU A 1 160 ? -8.263 3.594 27.009 1.00 85.62 160 LEU A CA 1
ATOM 1238 C C . LEU A 1 160 ? -7.067 4.476 27.422 1.00 85.62 160 LEU A C 1
ATOM 1240 O O . LEU A 1 160 ? -6.323 4.102 28.327 1.00 85.62 160 LEU A O 1
ATOM 1244 N N . ASP A 1 161 ? -6.942 5.675 26.848 1.00 85.62 161 ASP A N 1
ATOM 1245 C CA . ASP A 1 161 ? -5.918 6.664 27.216 1.00 85.62 161 ASP A CA 1
ATOM 1246 C C . ASP A 1 161 ? -6.012 7.075 28.692 1.00 85.62 161 ASP A C 1
ATOM 1248 O O . ASP A 1 161 ? -4.997 7.189 29.381 1.00 85.62 161 ASP A O 1
ATOM 1252 N N . ALA A 1 162 ? -7.229 7.260 29.212 1.00 90.56 162 ALA A N 1
ATOM 1253 C CA . ALA A 1 162 ? -7.445 7.598 30.614 1.00 90.56 162 ALA A CA 1
ATOM 1254 C C . ALA A 1 162 ? -7.014 6.467 31.559 1.00 90.56 162 ALA A C 1
ATOM 1256 O O . ALA A 1 162 ? -6.437 6.754 32.607 1.00 90.56 162 ALA A O 1
ATOM 1257 N N . LEU A 1 163 ? -7.249 5.198 31.195 1.00 88.81 163 LEU A N 1
ATOM 1258 C CA . LEU A 1 163 ? -6.751 4.050 31.963 1.00 88.81 163 LEU A CA 1
ATOM 1259 C C . LEU A 1 163 ? -5.215 4.022 31.994 1.00 88.81 163 LEU A C 1
ATOM 1261 O O . LEU A 1 163 ? -4.627 3.730 33.038 1.00 88.81 163 LEU A O 1
ATOM 1265 N N . TYR A 1 164 ? -4.567 4.385 30.883 1.00 83.50 164 TYR A N 1
ATOM 1266 C CA . TYR A 1 164 ? -3.107 4.472 30.810 1.00 83.50 164 TYR A CA 1
ATOM 1267 C C . TYR A 1 164 ? -2.523 5.606 31.629 1.00 83.50 164 TYR A C 1
ATOM 1269 O O . TYR A 1 164 ? -1.526 5.401 32.319 1.00 83.50 164 TYR A O 1
ATOM 1277 N N . ALA A 1 165 ? -3.140 6.785 31.584 1.00 89.44 165 ALA A N 1
ATOM 1278 C CA . ALA A 1 165 ? -2.643 7.962 32.288 1.00 89.44 165 ALA A CA 1
ATOM 1279 C C . ALA A 1 165 ? -2.487 7.727 33.801 1.00 89.44 165 ALA A C 1
ATOM 1281 O O . ALA A 1 165 ? -1.649 8.360 34.442 1.00 89.44 165 ALA A O 1
ATOM 1282 N N . VAL A 1 166 ? -3.270 6.801 34.364 1.00 93.06 166 VAL A N 1
ATOM 1283 C CA . VAL A 1 166 ? -3.234 6.427 35.785 1.00 93.06 166 VAL A CA 1
ATOM 1284 C C . VAL A 1 166 ? -2.629 5.041 36.047 1.00 93.06 166 VAL A C 1
ATOM 1286 O O . VAL A 1 166 ? -2.617 4.599 37.193 1.00 93.06 166 VAL A O 1
ATOM 1289 N N . ASN A 1 167 ? -2.114 4.363 35.015 1.00 88.50 167 ASN A N 1
ATOM 1290 C CA . ASN A 1 167 ? -1.533 3.018 35.092 1.00 88.50 167 ASN A CA 1
ATOM 1291 C C . ASN A 1 167 ? -2.476 1.957 35.714 1.00 88.50 167 ASN A C 1
ATOM 1293 O O . ASN A 1 167 ? -2.042 1.090 36.477 1.00 88.50 167 ASN A O 1
ATOM 1297 N N . ASP A 1 168 ? -3.776 2.017 35.402 1.00 91.44 168 ASP A N 1
ATOM 1298 C CA . ASP A 1 168 ? -4.789 1.079 35.915 1.00 91.44 168 ASP A CA 1
ATOM 1299 C C . ASP A 1 168 ? -4.798 -0.224 35.096 1.00 91.44 168 ASP A C 1
ATOM 1301 O O . ASP A 1 168 ? -5.660 -0.476 34.248 1.00 91.44 168 ASP A O 1
ATOM 1305 N N . MET A 1 169 ? -3.780 -1.055 35.331 1.00 87.94 169 MET A N 1
ATOM 1306 C CA . MET A 1 169 ? -3.562 -2.289 34.570 1.00 87.94 169 MET A CA 1
ATOM 1307 C C . MET A 1 169 ? -4.662 -3.337 34.777 1.00 87.94 169 MET A C 1
ATOM 1309 O O . MET A 1 169 ? -4.872 -4.179 33.904 1.00 87.94 169 MET A O 1
ATOM 1313 N N . GLU A 1 170 ? -5.384 -3.290 35.897 1.00 90.88 170 GLU A N 1
ATOM 1314 C CA . GLU A 1 170 ? -6.521 -4.178 36.146 1.00 90.88 170 GLU A CA 1
ATOM 1315 C C . GLU A 1 170 ? -7.680 -3.840 35.205 1.00 90.88 170 GLU A C 1
ATOM 1317 O O . GLU A 1 170 ? -8.132 -4.708 34.451 1.00 90.88 170 GLU A O 1
ATOM 1322 N N . LYS A 1 171 ? -8.083 -2.564 35.137 1.00 88.81 171 LYS A N 1
ATOM 1323 C CA . LYS A 1 171 ? -9.132 -2.130 34.202 1.00 88.81 171 LYS A CA 1
ATOM 1324 C C . LYS A 1 171 ? -8.727 -2.281 32.746 1.00 88.81 171 LYS A C 1
ATOM 1326 O O . LYS A 1 171 ? -9.571 -2.600 31.914 1.00 88.81 171 LYS A O 1
ATOM 1331 N N . VAL A 1 172 ? -7.447 -2.111 32.422 1.00 86.62 172 VAL A N 1
ATOM 1332 C CA . VAL A 1 172 ? -6.929 -2.438 31.087 1.00 86.62 172 VAL A CA 1
ATOM 1333 C C . VAL A 1 172 ? -7.192 -3.909 30.753 1.00 86.62 172 VAL A C 1
ATOM 1335 O O . VAL A 1 172 ? -7.645 -4.214 29.652 1.00 86.62 172 VAL A O 1
ATOM 1338 N N . GLN A 1 173 ? -6.955 -4.837 31.684 1.00 87.19 173 GLN A N 1
ATOM 1339 C CA . GLN A 1 173 ? -7.205 -6.263 31.454 1.00 87.19 173 GLN A CA 1
ATOM 1340 C C . GLN A 1 173 ? -8.695 -6.595 31.336 1.00 87.19 173 GLN A C 1
ATOM 1342 O O . GLN A 1 173 ? -9.073 -7.419 30.501 1.00 87.19 173 GLN A O 1
ATOM 1347 N N . GLU A 1 174 ? -9.556 -5.949 32.121 1.00 88.19 174 GLU A N 1
ATOM 1348 C CA . GLU A 1 174 ? -11.014 -6.060 31.973 1.00 88.19 174 GLU A CA 1
ATOM 1349 C C . GLU A 1 174 ? -11.491 -5.523 30.620 1.00 88.19 174 GLU A C 1
ATOM 1351 O O . GLU A 1 174 ? -12.291 -6.155 29.922 1.00 88.19 174 GLU A O 1
ATOM 1356 N N . PHE A 1 175 ? -10.938 -4.389 30.200 1.00 85.88 175 PHE A N 1
ATOM 1357 C CA . PHE A 1 175 ? -11.235 -3.789 28.914 1.00 85.88 175 PHE A CA 1
ATOM 1358 C C . PHE A 1 175 ? -10.798 -4.705 27.764 1.00 85.88 175 PHE A C 1
ATOM 1360 O O . PHE A 1 175 ? -11.616 -5.038 26.912 1.00 85.88 175 PHE A O 1
ATOM 1367 N N . LYS A 1 176 ? -9.574 -5.250 27.797 1.00 83.19 176 LYS A N 1
ATOM 1368 C CA . LYS A 1 176 ? -9.104 -6.274 26.841 1.00 83.19 176 LYS A CA 1
ATOM 1369 C C . LYS A 1 176 ? -9.993 -7.515 26.831 1.00 83.19 176 LYS A C 1
ATOM 1371 O O . LYS A 1 176 ? -10.275 -8.065 25.765 1.00 83.19 176 LYS A O 1
ATOM 1376 N N . ALA A 1 177 ? -10.437 -7.965 28.004 1.00 83.75 177 ALA A N 1
ATOM 1377 C CA . ALA A 1 177 ? -11.325 -9.116 28.133 1.00 83.75 177 ALA A CA 1
ATOM 1378 C C . ALA A 1 177 ? -12.679 -8.879 27.468 1.00 83.75 177 ALA A C 1
ATOM 1380 O O . ALA A 1 177 ? -13.227 -9.815 26.891 1.00 83.75 177 ALA A O 1
ATOM 1381 N N . THR A 1 178 ? -13.161 -7.634 27.472 1.00 79.94 178 THR A N 1
ATOM 1382 C CA . THR A 1 178 ? -14.391 -7.253 26.773 1.00 79.94 178 THR A CA 1
ATOM 1383 C C . THR A 1 178 ? -14.286 -7.612 25.289 1.00 79.94 178 THR A C 1
ATOM 1385 O O . THR A 1 178 ? -15.167 -8.288 24.780 1.00 79.94 178 THR A O 1
ATOM 1388 N N . PHE A 1 179 ? -13.155 -7.336 24.630 1.00 77.12 179 PHE A N 1
ATOM 1389 C CA . PHE A 1 179 ? -12.913 -7.681 23.217 1.00 77.12 179 PHE A CA 1
ATOM 1390 C C . PHE A 1 179 ? -12.448 -9.129 22.967 1.00 77.12 179 PHE A C 1
ATOM 1392 O O . PHE A 1 179 ? -12.076 -9.468 21.845 1.00 77.12 179 PHE A O 1
ATOM 1399 N N . GLY A 1 180 ? -12.404 -9.989 23.991 1.00 78.19 180 GLY A N 1
ATOM 1400 C CA . GLY A 1 180 ? -11.841 -11.341 23.873 1.00 78.19 180 GLY A CA 1
ATOM 1401 C C . GLY A 1 180 ? -10.316 -11.373 23.689 1.00 78.19 180 GLY A C 1
ATOM 1402 O O . GLY A 1 180 ? -9.761 -12.399 23.304 1.00 78.19 180 GLY A O 1
ATOM 1403 N N . LEU A 1 181 ? -9.624 -10.268 23.983 1.00 82.38 181 LEU A N 1
ATOM 1404 C CA . LEU A 1 181 ? -8.183 -10.076 23.771 1.00 82.38 181 LEU A CA 1
ATOM 1405 C C . LEU A 1 181 ? -7.380 -10.048 25.082 1.00 82.38 181 LEU A C 1
ATOM 1407 O O . LEU A 1 181 ? -6.251 -9.558 25.120 1.00 82.38 181 LEU A O 1
ATOM 1411 N N . ARG A 1 182 ? -7.937 -10.603 26.168 1.00 80.31 182 ARG A N 1
ATOM 1412 C CA . ARG A 1 182 ? -7.277 -10.682 27.488 1.00 80.31 182 ARG A CA 1
ATOM 1413 C C . ARG A 1 182 ? -5.903 -11.360 27.428 1.00 80.31 182 ARG A C 1
ATOM 1415 O O . ARG A 1 182 ? -5.016 -11.011 28.192 1.00 80.31 182 ARG A O 1
ATOM 1422 N N . ALA A 1 183 ? -5.731 -12.323 26.521 1.00 80.69 183 ALA A N 1
ATOM 1423 C CA . ALA A 1 183 ? -4.506 -13.110 26.397 1.00 80.69 183 ALA A CA 1
ATOM 1424 C C . ALA A 1 183 ? -3.331 -12.362 25.741 1.00 80.69 183 ALA A C 1
ATOM 1426 O O . ALA A 1 183 ? -2.219 -12.881 25.758 1.00 80.69 183 ALA A O 1
ATOM 1427 N N . LEU A 1 184 ? -3.550 -11.176 25.157 1.00 79.06 184 LEU A N 1
ATOM 1428 C CA . LEU A 1 184 ? -2.450 -10.384 24.605 1.00 79.06 184 LEU A CA 1
ATOM 1429 C C . LEU A 1 184 ? -1.514 -9.956 25.743 1.00 79.06 184 LEU A C 1
ATOM 1431 O O . LEU A 1 184 ? -1.946 -9.309 26.701 1.00 79.06 184 LEU A O 1
ATOM 1435 N N . SER A 1 185 ? -0.240 -10.322 25.642 1.00 77.19 185 SER A N 1
ATOM 1436 C CA . SER A 1 185 ? 0.794 -9.982 26.623 1.00 77.19 185 SER A CA 1
ATOM 1437 C C . SER A 1 185 ? 1.227 -8.530 26.492 1.00 77.19 185 SER A C 1
ATOM 1439 O O . SER A 1 185 ? 1.360 -7.841 27.502 1.00 77.19 185 SER A O 1
ATOM 1441 N N . HIS A 1 186 ? 1.371 -8.058 25.256 1.00 75.38 186 HIS A N 1
ATOM 1442 C CA . HIS A 1 186 ? 1.672 -6.668 24.978 1.00 75.38 186 HIS A CA 1
ATOM 1443 C C . HIS A 1 186 ? 0.393 -5.867 24.719 1.00 75.38 186 HIS A C 1
ATOM 1445 O O . HIS A 1 186 ? -0.732 -6.388 24.652 1.00 75.38 186 HIS A O 1
ATOM 1451 N N . ILE A 1 187 ? 0.548 -4.557 24.744 1.00 70.88 187 ILE A N 1
ATOM 1452 C CA . ILE A 1 187 ? -0.541 -3.609 24.943 1.00 70.88 187 ILE A CA 1
ATOM 1453 C C . ILE A 1 187 ? -0.731 -2.696 23.741 1.00 70.88 187 ILE A C 1
ATOM 1455 O O . ILE A 1 187 ? -1.856 -2.466 23.307 1.00 70.88 187 ILE A O 1
ATOM 1459 N N . ASP A 1 188 ? 0.379 -2.298 23.144 1.00 72.06 188 ASP A N 1
ATOM 1460 C CA . ASP A 1 188 ? 0.516 -1.960 21.735 1.00 72.06 188 ASP A CA 1
ATOM 1461 C C . ASP A 1 188 ? -0.169 -2.994 20.830 1.00 72.06 188 ASP A C 1
ATOM 1463 O O . ASP A 1 188 ? -0.927 -2.595 19.952 1.00 72.06 188 ASP A O 1
ATOM 1467 N N . ASP A 1 189 ? -0.057 -4.298 21.113 1.00 73.75 189 ASP A N 1
ATOM 1468 C CA . ASP A 1 189 ? -0.813 -5.324 20.376 1.00 73.75 189 ASP A CA 1
ATOM 1469 C C . ASP A 1 189 ? -2.327 -5.099 20.447 1.00 73.75 189 ASP A C 1
ATOM 1471 O O . ASP A 1 189 ? -3.044 -5.326 19.475 1.00 73.75 189 ASP A O 1
ATOM 1475 N N . PHE A 1 190 ? -2.838 -4.671 21.602 1.00 75.75 190 PHE A N 1
ATOM 1476 C CA . PHE A 1 190 ? -4.260 -4.400 21.782 1.00 75.75 190 PHE A CA 1
ATOM 1477 C C . PHE A 1 190 ? -4.675 -3.081 21.122 1.00 75.75 190 PHE A C 1
ATOM 1479 O O . PHE A 1 190 ? -5.728 -3.027 20.490 1.00 75.75 190 PHE A O 1
ATOM 1486 N N . ALA A 1 191 ? -3.840 -2.044 21.205 1.00 72.19 191 ALA A N 1
ATOM 1487 C CA . ALA A 1 191 ? -4.071 -0.780 20.511 1.00 72.19 191 ALA A CA 1
ATOM 1488 C C . ALA A 1 191 ? -4.112 -0.975 18.984 1.00 72.19 191 ALA A C 1
ATOM 1490 O O . ALA A 1 191 ? -5.031 -0.489 18.328 1.00 72.19 191 ALA A O 1
ATOM 1491 N N . VAL A 1 192 ? -3.193 -1.774 18.430 1.00 70.31 192 VAL A N 1
ATOM 1492 C CA . VAL A 1 192 ? -3.198 -2.157 17.010 1.00 70.31 192 VAL A CA 1
ATOM 1493 C C . VAL A 1 192 ? -4.473 -2.923 16.655 1.00 70.31 192 VAL A C 1
ATOM 1495 O O . VAL A 1 192 ? -5.071 -2.654 15.616 1.00 70.31 192 VAL A O 1
ATOM 1498 N N . ALA A 1 193 ? -4.951 -3.826 17.520 1.00 72.81 193 ALA A N 1
ATOM 1499 C CA . ALA A 1 193 ? -6.193 -4.571 17.283 1.00 72.81 193 ALA A CA 1
ATOM 1500 C C . ALA A 1 193 ? -7.398 -3.649 17.040 1.00 72.81 193 ALA A C 1
ATOM 1502 O O . ALA A 1 193 ? -8.239 -3.932 16.181 1.00 72.81 193 ALA A O 1
ATOM 1503 N N . LEU A 1 194 ? -7.478 -2.564 17.816 1.00 72.75 194 LEU A N 1
ATOM 1504 C CA . LEU A 1 194 ? -8.532 -1.556 17.713 1.00 72.75 194 LEU A CA 1
ATOM 1505 C C . LEU A 1 194 ? -8.374 -0.702 16.448 1.00 72.75 194 LEU A C 1
ATOM 1507 O O . LEU A 1 194 ? -9.369 -0.306 15.844 1.00 72.75 194 LEU A O 1
ATOM 1511 N N . ASP A 1 195 ? -7.135 -0.477 16.019 1.00 69.44 195 ASP A N 1
ATOM 1512 C CA . ASP A 1 195 ? -6.790 0.355 14.871 1.00 69.44 195 ASP A CA 1
ATOM 1513 C C . ASP A 1 195 ? -6.990 -0.339 13.508 1.00 69.44 195 ASP A C 1
ATOM 1515 O O . ASP A 1 195 ? -7.276 0.316 12.505 1.00 69.44 195 ASP A O 1
ATOM 1519 N N . LEU A 1 196 ? -6.968 -1.679 13.460 1.00 64.75 196 LEU A N 1
ATOM 1520 C CA . LEU A 1 196 ? -7.138 -2.467 12.225 1.00 64.75 196 LEU A CA 1
ATOM 1521 C C . LEU A 1 196 ? -8.409 -2.131 11.418 1.00 64.75 196 LEU A C 1
ATOM 1523 O O . LEU A 1 196 ? -8.467 -2.426 10.224 1.00 64.75 196 LEU A O 1
ATOM 1527 N N . LYS A 1 197 ? -9.436 -1.540 12.042 1.00 69.19 197 LYS A N 1
ATOM 1528 C CA . LYS A 1 197 ? -10.659 -1.096 11.349 1.00 69.19 197 LYS A CA 1
ATOM 1529 C C . LYS A 1 197 ? -10.443 0.178 10.529 1.00 69.19 197 LYS A C 1
ATOM 1531 O O . LYS A 1 197 ? -11.096 0.342 9.503 1.00 69.19 197 LYS A O 1
ATOM 1536 N N . PHE A 1 198 ? -9.510 1.041 10.927 1.00 69.38 198 PHE A N 1
ATOM 1537 C CA . PHE A 1 198 ? -9.148 2.240 10.166 1.00 69.38 198 PHE A CA 1
ATOM 1538 C C . PHE A 1 198 ? -8.271 1.895 8.961 1.00 69.38 198 PHE A C 1
ATOM 1540 O O . PHE A 1 198 ? -8.432 2.492 7.902 1.00 69.38 198 PHE A O 1
ATOM 1547 N N . VAL A 1 199 ? -7.449 0.846 9.061 1.00 65.38 199 VAL A N 1
ATOM 1548 C CA . VAL A 1 199 ? -6.697 0.301 7.914 1.00 65.38 199 VAL A CA 1
ATOM 1549 C C . VAL A 1 199 ? -7.631 -0.200 6.799 1.00 65.38 199 VAL A C 1
ATOM 1551 O O . VAL A 1 199 ? -7.262 -0.181 5.625 1.00 65.38 199 VAL A O 1
ATOM 1554 N N . ASP A 1 200 ? -8.856 -0.633 7.122 1.00 71.81 200 ASP A N 1
ATOM 1555 C CA . ASP A 1 200 ? -9.848 -0.986 6.095 1.00 71.81 200 ASP A CA 1
ATOM 1556 C C . ASP A 1 200 ? -10.312 0.242 5.304 1.00 71.81 200 ASP A C 1
ATOM 1558 O O . ASP A 1 200 ? -10.480 0.145 4.091 1.00 71.81 200 ASP A O 1
ATOM 1562 N N . TRP A 1 201 ? -10.437 1.409 5.950 1.00 75.69 201 TRP A N 1
ATOM 1563 C CA . TRP A 1 201 ? -10.806 2.654 5.267 1.00 75.69 201 TRP A CA 1
ATOM 1564 C C . TRP A 1 201 ? -9.815 3.021 4.165 1.00 75.69 201 TRP A C 1
ATOM 1566 O O . TRP A 1 201 ? -10.229 3.437 3.087 1.00 75.69 201 TRP A O 1
ATOM 1576 N N . GLU A 1 202 ? -8.516 2.805 4.387 1.00 73.50 202 GLU A N 1
ATOM 1577 C CA . GLU A 1 202 ? -7.482 3.070 3.374 1.00 73.50 202 GLU A CA 1
ATOM 1578 C C . GLU A 1 202 ? -7.626 2.193 2.123 1.00 73.50 202 GLU A C 1
ATOM 1580 O O . GLU A 1 202 ? -7.111 2.534 1.059 1.00 73.50 202 GLU A O 1
ATOM 1585 N N . LYS A 1 203 ? -8.337 1.067 2.233 1.00 74.12 203 LYS A N 1
ATOM 1586 C CA . LYS A 1 203 ? -8.621 0.154 1.119 1.00 74.12 203 LYS A CA 1
ATOM 1587 C C . LYS A 1 203 ? -9.938 0.472 0.418 1.00 74.12 203 LYS A C 1
ATOM 1589 O O . LYS A 1 203 ? -10.257 -0.163 -0.589 1.00 74.12 203 LYS A O 1
ATOM 1594 N N . MET A 1 204 ? -10.717 1.414 0.943 1.00 82.25 204 MET A N 1
ATOM 1595 C CA . MET A 1 204 ? -11.987 1.808 0.352 1.00 82.25 204 MET A CA 1
ATOM 1596 C C . MET A 1 204 ? -11.768 2.701 -0.871 1.00 82.25 204 MET A C 1
ATOM 1598 O O . MET A 1 204 ? -10.792 3.435 -0.993 1.00 82.25 204 MET A O 1
ATOM 1602 N N . SER A 1 205 ? -12.723 2.653 -1.790 1.00 81.94 205 SER A N 1
ATOM 1603 C CA . SER A 1 205 ? -12.773 3.475 -2.995 1.00 81.94 205 SER A CA 1
ATOM 1604 C C . SER A 1 205 ? -14.217 3.928 -3.244 1.00 81.94 205 SER A C 1
ATOM 1606 O O . SER A 1 205 ? -15.131 3.427 -2.585 1.00 81.94 205 SER A O 1
ATOM 1608 N N 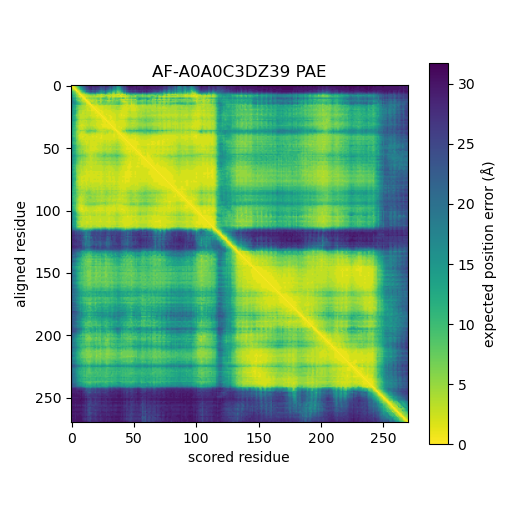. PRO A 1 206 ? -14.481 4.829 -4.207 1.00 82.56 206 PRO A N 1
ATOM 1609 C CA . PRO A 1 206 ? -15.850 5.239 -4.530 1.00 82.56 206 PRO A CA 1
ATOM 1610 C C . PRO A 1 206 ? -16.793 4.094 -4.942 1.00 82.56 206 PRO A C 1
ATOM 1612 O O . PRO A 1 206 ? -18.006 4.271 -4.901 1.00 82.56 206 PRO A O 1
ATOM 1615 N N . SER A 1 207 ? -16.265 2.929 -5.342 1.00 84.19 207 SER A N 1
ATOM 1616 C CA . SER A 1 207 ? -17.062 1.734 -5.658 1.00 84.19 207 SER A CA 1
ATOM 1617 C C . SER A 1 207 ? -17.265 0.795 -4.464 1.00 84.19 207 SER A C 1
ATOM 1619 O O . SER A 1 207 ? -17.969 -0.210 -4.581 1.00 84.19 207 SER A O 1
ATOM 1621 N N . THR A 1 208 ? -16.667 1.094 -3.310 1.00 85.31 208 THR A N 1
ATOM 1622 C CA . THR A 1 208 ? -16.826 0.290 -2.102 1.00 85.31 208 THR A CA 1
ATOM 1623 C C . THR A 1 208 ? -18.255 0.403 -1.579 1.00 85.31 208 THR A C 1
ATOM 1625 O O . THR A 1 208 ? -18.705 1.464 -1.157 1.00 85.31 208 THR A O 1
ATOM 1628 N N . GLY A 1 209 ? -18.975 -0.717 -1.609 1.00 85.00 209 GLY A N 1
ATOM 1629 C CA . GLY A 1 209 ? -20.358 -0.799 -1.148 1.00 85.00 209 GLY A CA 1
ATOM 1630 C C . GLY A 1 209 ? -20.507 -0.969 0.372 1.00 85.00 209 GLY A C 1
ATOM 1631 O O . GLY A 1 209 ? -19.514 -1.125 1.086 1.00 85.00 209 GLY A O 1
ATOM 1632 N N . PRO A 1 210 ? -21.756 -1.047 0.871 1.00 81.75 210 PRO A N 1
ATOM 1633 C CA . PRO A 1 210 ? -22.084 -1.136 2.303 1.00 81.75 210 PRO A CA 1
ATOM 1634 C C . PRO A 1 210 ? -21.555 -2.404 3.000 1.00 81.75 210 PRO A C 1
ATOM 1636 O O . PRO A 1 210 ? -21.563 -2.495 4.220 1.00 81.75 210 PRO A O 1
ATOM 1639 N N . GLY A 1 211 ? -21.070 -3.392 2.242 1.00 82.00 211 GLY A N 1
ATOM 1640 C CA . GLY A 1 211 ? -20.455 -4.605 2.784 1.00 82.00 211 GLY A CA 1
ATOM 1641 C C . GLY A 1 211 ? -19.028 -4.430 3.321 1.00 82.00 211 GLY A C 1
ATOM 1642 O O . GLY A 1 211 ? -18.461 -5.411 3.797 1.00 82.00 211 GLY A O 1
ATOM 1643 N N . ALA A 1 212 ? -18.429 -3.238 3.222 1.00 83.12 212 ALA A N 1
ATOM 1644 C CA . ALA A 1 212 ? -17.094 -2.974 3.760 1.00 83.12 212 ALA A CA 1
ATOM 1645 C C . ALA A 1 212 ? -17.048 -3.120 5.286 1.00 83.12 212 ALA A C 1
ATOM 1647 O O . ALA A 1 212 ? -18.031 -2.836 5.977 1.00 83.12 212 ALA A O 1
ATOM 1648 N N . MET A 1 213 ? -15.891 -3.520 5.821 1.00 81.31 213 MET A N 1
ATOM 1649 C CA . MET A 1 213 ? -15.746 -3.770 7.256 1.00 81.31 213 MET A CA 1
ATOM 1650 C C . MET A 1 213 ? -15.970 -2.492 8.057 1.00 81.31 213 MET A C 1
ATOM 1652 O O . MET A 1 213 ? -16.592 -2.549 9.115 1.00 81.31 213 MET A O 1
ATOM 1656 N N . LEU A 1 214 ? -15.510 -1.346 7.547 1.00 82.00 214 LEU A N 1
ATOM 1657 C CA . LEU A 1 214 ? -15.744 -0.065 8.205 1.00 82.00 214 LEU A CA 1
ATOM 1658 C C . LEU A 1 214 ? -17.233 0.285 8.317 1.00 82.00 214 LEU A C 1
ATOM 1660 O O . LEU A 1 214 ? -17.671 0.734 9.373 1.00 82.00 214 LEU A O 1
ATOM 1664 N N . TYR A 1 215 ? -18.015 0.082 7.254 1.00 84.88 215 TYR A N 1
ATOM 1665 C CA . TYR A 1 215 ? -19.448 0.380 7.288 1.00 84.88 215 TYR A CA 1
ATOM 1666 C C . TYR A 1 215 ? -20.176 -0.541 8.262 1.00 84.88 215 TYR A C 1
ATOM 1668 O O . TYR A 1 215 ? -20.905 -0.056 9.115 1.00 84.88 215 TYR A O 1
ATOM 1676 N N . GLN A 1 216 ? -19.882 -1.842 8.231 1.00 85.88 216 GLN A N 1
ATOM 1677 C CA . GLN A 1 216 ? -20.434 -2.799 9.196 1.00 85.88 216 GLN A CA 1
ATOM 1678 C C . GLN A 1 216 ? -20.031 -2.478 10.639 1.00 85.88 216 GLN A C 1
ATOM 1680 O O . GLN A 1 216 ? -20.816 -2.676 11.563 1.00 85.88 216 GLN A O 1
ATOM 1685 N N . PHE A 1 217 ? -18.805 -1.992 10.838 1.00 84.38 217 PHE A N 1
ATOM 1686 C CA . PHE A 1 217 ? -18.329 -1.531 12.134 1.00 84.38 217 PHE A CA 1
ATOM 1687 C C . PHE A 1 217 ? -19.134 -0.319 12.613 1.00 84.38 217 PHE A C 1
ATOM 1689 O O . PHE A 1 217 ? -19.686 -0.367 13.708 1.00 84.38 217 PHE A O 1
ATOM 1696 N N . CYS A 1 218 ? -19.272 0.720 11.789 1.00 87.25 218 CYS A N 1
ATOM 1697 C CA . CYS A 1 218 ? -20.067 1.888 12.155 1.00 87.25 218 CYS A CA 1
ATOM 1698 C C . CYS A 1 218 ? -21.550 1.554 12.347 1.00 87.25 218 CYS A C 1
ATOM 1700 O O . CYS A 1 218 ? -22.150 2.032 13.300 1.00 87.25 218 CYS A O 1
ATOM 1702 N N . ASP A 1 219 ? -22.138 0.685 11.527 1.00 88.94 219 ASP A N 1
ATOM 1703 C CA . ASP A 1 219 ? -23.520 0.242 11.715 1.00 88.94 219 ASP A CA 1
ATOM 1704 C C . ASP A 1 219 ? -23.691 -0.504 13.043 1.00 88.94 219 ASP A C 1
ATOM 1706 O O . ASP A 1 219 ? -24.672 -0.289 13.751 1.00 88.94 219 ASP A O 1
ATOM 1710 N N . ALA A 1 220 ? -22.723 -1.345 13.422 1.00 86.56 220 ALA A N 1
ATOM 1711 C CA . ALA A 1 220 ? -22.756 -2.032 14.707 1.00 86.56 220 ALA A CA 1
ATOM 1712 C C . ALA A 1 220 ? -22.703 -1.051 15.885 1.00 86.56 220 ALA A C 1
ATOM 1714 O O . ALA A 1 220 ? -23.413 -1.272 16.864 1.00 86.56 220 ALA A O 1
ATOM 1715 N N . LEU A 1 221 ? -21.883 0.003 15.789 1.00 88.25 221 LEU A N 1
ATOM 1716 C CA . LEU A 1 221 ? -21.745 1.032 16.825 1.00 88.25 221 LEU A CA 1
ATOM 1717 C C . LEU A 1 221 ? -22.956 1.964 16.900 1.00 88.25 221 LEU A C 1
ATOM 1719 O O . LEU A 1 221 ? -23.317 2.395 17.989 1.00 88.25 221 LEU A O 1
ATOM 1723 N N . GLU A 1 222 ? -23.577 2.273 15.763 1.00 92.19 222 GLU A N 1
ATOM 1724 C CA . GLU A 1 222 ? -24.505 3.400 15.662 1.00 92.19 222 GLU A CA 1
ATOM 1725 C C . GLU A 1 222 ? -25.964 2.994 15.448 1.00 92.19 222 GLU A C 1
ATOM 1727 O O . GLU A 1 222 ? -26.859 3.833 15.591 1.00 92.19 222 GLU A O 1
ATOM 1732 N N . VAL A 1 223 ? -26.246 1.720 15.162 1.00 89.69 223 VAL A N 1
ATOM 1733 C CA . VAL A 1 223 ? -27.613 1.211 14.998 1.00 89.69 223 VAL A CA 1
ATOM 1734 C C . VAL A 1 223 ? -28.040 0.409 16.221 1.00 89.69 223 VAL A C 1
ATOM 1736 O O . VAL A 1 223 ? -27.581 -0.704 16.473 1.00 89.69 223 VAL A O 1
ATOM 1739 N N . LYS A 1 224 ? -29.022 0.939 16.953 1.00 88.38 224 LYS A N 1
ATOM 1740 C CA . LYS A 1 224 ? -29.590 0.299 18.143 1.00 88.38 224 LYS A CA 1
ATOM 1741 C C . LYS A 1 224 ? -31.105 0.223 18.022 1.00 88.38 224 LYS A C 1
ATOM 1743 O O . LYS A 1 224 ? -31.787 1.239 17.951 1.00 88.38 224 LYS A O 1
ATOM 1748 N N . GLY A 1 225 ? -31.646 -0.996 17.993 1.00 86.44 225 GLY A N 1
ATOM 1749 C CA . GLY A 1 225 ? -33.096 -1.210 17.887 1.00 86.44 225 GLY A CA 1
ATOM 1750 C C . GLY A 1 225 ? -33.713 -0.625 16.609 1.00 86.44 225 GLY A C 1
ATOM 1751 O O . GLY A 1 225 ? -34.843 -0.150 16.643 1.00 86.44 225 GLY A O 1
ATOM 1752 N N . GLY A 1 226 ? -32.958 -0.606 15.504 1.00 88.00 226 GLY A N 1
ATOM 1753 C CA . GLY A 1 226 ? -33.387 -0.021 14.228 1.00 88.00 226 GLY A CA 1
ATOM 1754 C C . GLY A 1 226 ? -33.314 1.509 14.163 1.00 88.00 226 GLY A C 1
ATOM 1755 O O . GLY A 1 226 ? -33.697 2.085 13.150 1.00 88.00 226 GLY A O 1
ATOM 1756 N N . GLN A 1 227 ? -32.821 2.169 15.214 1.00 92.50 227 GLN A N 1
ATOM 1757 C CA . GLN A 1 227 ? -32.589 3.611 15.234 1.00 92.50 227 GLN A CA 1
ATOM 1758 C C . GLN A 1 227 ? -31.106 3.911 15.042 1.00 92.50 227 GLN A C 1
ATOM 1760 O O . GLN A 1 227 ? -30.253 3.254 15.641 1.00 92.50 227 GLN A O 1
ATOM 1765 N N . ILE A 1 228 ? -30.823 4.917 14.218 1.00 92.81 228 ILE A N 1
ATOM 1766 C CA . ILE A 1 228 ? -29.478 5.446 14.000 1.00 92.81 228 ILE A CA 1
ATOM 1767 C C . ILE A 1 228 ? -29.220 6.512 15.066 1.00 92.81 228 ILE A C 1
ATOM 1769 O O . ILE A 1 228 ? -30.075 7.373 15.288 1.00 92.81 228 ILE A O 1
ATOM 1773 N N . ALA A 1 229 ? -28.063 6.452 15.722 1.00 94.50 229 ALA A N 1
ATOM 1774 C CA . ALA A 1 229 ? -27.657 7.456 16.698 1.00 94.50 229 ALA A CA 1
ATOM 1775 C C . ALA A 1 229 ? -27.590 8.863 16.087 1.00 94.50 229 ALA A C 1
ATOM 1777 O O . ALA A 1 229 ? -27.303 9.031 14.896 1.00 94.50 229 ALA A O 1
ATOM 1778 N N . ASP A 1 230 ? -27.784 9.885 16.923 1.00 94.75 230 ASP A N 1
ATOM 1779 C CA . ASP A 1 230 ? -27.491 11.261 16.528 1.00 94.75 230 ASP A CA 1
ATOM 1780 C C . ASP A 1 230 ? -25.981 11.481 16.335 1.00 94.75 230 ASP A C 1
ATOM 1782 O O . ASP A 1 230 ? -25.171 10.583 16.551 1.00 94.75 230 ASP A O 1
ATOM 1786 N N . ARG A 1 231 ? -25.577 12.695 15.939 1.00 93.31 231 ARG A N 1
ATOM 1787 C CA . ARG A 1 231 ? -24.172 13.043 15.659 1.00 93.31 231 ARG A CA 1
ATOM 1788 C C . ARG A 1 231 ? -23.194 12.674 16.787 1.00 93.31 231 ARG A C 1
ATOM 1790 O O . ARG A 1 231 ? -22.011 12.518 16.516 1.00 93.31 231 ARG A O 1
ATOM 1797 N N . ASN A 1 232 ? -23.659 12.568 18.026 1.00 92.44 232 ASN A N 1
ATOM 1798 C CA . ASN A 1 232 ? -22.841 12.244 19.182 1.00 92.44 232 ASN A CA 1
ATOM 1799 C C . ASN A 1 232 ? -22.708 10.742 19.437 1.00 92.44 232 ASN A C 1
ATOM 1801 O O . ASN A 1 232 ? -21.935 10.408 20.326 1.00 92.44 232 ASN A O 1
ATOM 1805 N N . GLY A 1 233 ? -23.405 9.865 18.719 1.00 92.50 233 GLY A N 1
ATOM 1806 C CA . GLY A 1 233 ? -23.385 8.421 18.961 1.00 92.50 233 GLY A CA 1
ATOM 1807 C C . GLY A 1 233 ? -24.223 7.974 20.166 1.00 92.50 233 GLY A C 1
ATOM 1808 O O . GLY A 1 233 ? -24.939 8.765 20.786 1.00 92.50 233 GLY A O 1
ATOM 1809 N N . TRP A 1 234 ? -24.149 6.690 20.517 1.00 93.06 234 TRP A N 1
ATOM 1810 C CA . TRP A 1 234 ? -24.861 6.098 21.662 1.00 93.06 234 TRP A CA 1
ATOM 1811 C C . TRP A 1 234 ? -24.072 6.161 22.980 1.00 93.06 234 TRP A C 1
ATOM 1813 O O . TRP A 1 234 ? -24.610 5.829 24.045 1.00 93.06 234 TRP A O 1
ATOM 1823 N N . GLY A 1 235 ? -22.812 6.595 22.932 1.00 91.19 235 GLY A N 1
ATOM 1824 C CA . GLY A 1 235 ? -21.949 6.818 24.084 1.00 91.19 235 GLY A CA 1
ATOM 1825 C C . GLY A 1 235 ? -21.099 5.604 24.468 1.00 91.19 235 GLY A C 1
ATOM 1826 O O . GLY A 1 235 ? -21.352 4.467 24.073 1.00 91.19 235 GLY A O 1
ATOM 1827 N N . LEU A 1 236 ? -20.102 5.844 25.332 1.00 88.25 236 LEU A N 1
ATOM 1828 C CA . LEU A 1 236 ? -19.025 4.895 25.660 1.00 88.25 236 LEU A CA 1
ATOM 1829 C C . LEU A 1 236 ? -19.516 3.484 26.017 1.00 88.25 236 LEU A C 1
ATOM 1831 O O . LEU A 1 236 ? -19.001 2.499 25.500 1.00 88.25 236 LEU A O 1
ATOM 1835 N N . LYS A 1 237 ? -20.519 3.373 26.897 1.00 87.81 237 LYS A N 1
ATOM 1836 C CA . LYS A 1 237 ? -21.026 2.067 27.345 1.00 87.81 237 LYS A CA 1
ATOM 1837 C C . LYS A 1 237 ? -21.583 1.249 26.179 1.00 87.81 237 LYS A C 1
ATOM 1839 O O . LYS A 1 237 ? -21.368 0.042 26.139 1.00 87.81 237 LYS A O 1
ATOM 1844 N N . HIS A 1 238 ? -22.299 1.896 25.259 1.00 88.00 238 HIS A N 1
ATOM 1845 C CA . HIS A 1 238 ? -22.800 1.223 24.069 1.00 88.00 238 HIS A CA 1
ATOM 1846 C C . HIS A 1 238 ? -21.657 0.907 23.114 1.00 88.00 238 HIS A C 1
ATOM 1848 O O . HIS A 1 238 ? -21.529 -0.245 22.728 1.00 88.00 238 HIS A O 1
ATOM 1854 N N . ALA A 1 239 ? -20.788 1.877 22.822 1.00 85.75 239 ALA A N 1
ATOM 1855 C CA . ALA A 1 239 ? -19.655 1.711 21.918 1.00 85.75 239 ALA A CA 1
ATOM 1856 C C . ALA A 1 239 ? -18.765 0.512 22.295 1.00 85.75 239 ALA A C 1
ATOM 1858 O O . ALA A 1 239 ? -18.454 -0.315 21.443 1.00 85.75 239 ALA A O 1
ATOM 1859 N N . ILE A 1 240 ? -18.431 0.351 23.582 1.00 83.38 240 ILE A N 1
ATOM 1860 C CA . ILE A 1 240 ? -17.643 -0.790 24.081 1.00 83.38 240 ILE A CA 1
ATOM 1861 C C . ILE A 1 240 ? -18.374 -2.122 23.858 1.00 83.38 240 ILE A C 1
ATOM 1863 O O . ILE A 1 240 ? -17.754 -3.105 23.466 1.00 83.38 240 ILE A O 1
ATOM 1867 N N . GLN A 1 241 ? -19.689 -2.169 24.094 1.00 79.94 241 GLN A N 1
ATOM 1868 C CA . GLN A 1 241 ? -20.500 -3.380 23.911 1.00 79.94 241 GLN A CA 1
ATOM 1869 C C . GLN A 1 241 ? -20.764 -3.700 22.434 1.00 79.94 241 GLN A C 1
ATOM 1871 O O . GLN A 1 241 ? -20.840 -4.862 22.049 1.00 79.94 241 GLN A O 1
ATOM 1876 N N . ALA A 1 242 ? -20.926 -2.675 21.607 1.00 75.94 242 ALA A N 1
ATOM 1877 C CA . ALA A 1 242 ? -21.239 -2.778 20.192 1.00 75.94 242 ALA A CA 1
ATOM 1878 C C . ALA A 1 242 ? -20.008 -3.137 19.354 1.00 75.94 242 ALA A C 1
ATOM 1880 O O . ALA A 1 242 ? -20.102 -3.954 18.437 1.00 75.94 242 ALA A O 1
ATOM 1881 N N . ALA A 1 243 ? -18.834 -2.622 19.731 1.00 64.25 243 ALA A N 1
ATOM 1882 C CA . ALA A 1 243 ? -17.556 -2.979 19.124 1.00 64.25 243 ALA A CA 1
ATOM 1883 C C . ALA A 1 243 ? -17.222 -4.485 19.246 1.00 64.25 243 ALA A C 1
ATOM 1885 O O . ALA A 1 243 ? -16.353 -4.978 18.531 1.00 64.25 243 ALA A O 1
ATOM 1886 N N . LEU A 1 244 ? -17.960 -5.239 20.074 1.00 55.06 244 LEU A N 1
ATOM 1887 C CA . LEU A 1 244 ? -17.896 -6.702 20.182 1.00 55.06 244 LEU A CA 1
ATOM 1888 C C . LEU A 1 244 ? -18.452 -7.435 18.956 1.00 55.06 244 LEU A C 1
ATOM 1890 O O . LEU A 1 244 ? -17.980 -8.522 18.617 1.00 55.06 244 LEU A O 1
ATOM 1894 N N . ASN A 1 245 ? -19.449 -6.864 18.277 1.00 48.41 245 ASN A N 1
ATOM 1895 C CA . ASN A 1 245 ? -20.169 -7.548 17.200 1.00 48.41 245 ASN A CA 1
ATOM 1896 C C . ASN A 1 245 ? -19.300 -7.736 15.933 1.00 48.41 245 ASN A C 1
ATOM 1898 O O . ASN A 1 245 ? -19.263 -8.841 15.386 1.00 48.41 245 ASN A O 1
ATOM 1902 N N . PRO A 1 246 ? -18.499 -6.738 15.505 1.00 48.47 246 PRO A N 1
ATOM 1903 C CA . PRO A 1 246 ? -17.526 -6.906 14.421 1.00 48.47 246 PRO A CA 1
ATOM 1904 C C . PRO A 1 246 ? -16.303 -7.757 14.804 1.00 48.47 246 PRO A C 1
ATOM 1906 O O . PRO A 1 246 ? -15.627 -8.276 13.915 1.00 48.47 246 PRO A O 1
ATOM 1909 N N . CYS A 1 247 ? -16.004 -7.930 16.098 1.00 42.09 247 CYS A N 1
ATOM 1910 C CA . CYS A 1 247 ? -14.950 -8.838 16.577 1.00 42.09 247 CYS A CA 1
ATOM 1911 C C . CYS A 1 247 ? -15.354 -10.324 16.487 1.00 42.09 247 CYS A C 1
ATOM 1913 O O . CYS A 1 247 ? -14.486 -11.197 16.509 1.00 42.09 247 CYS A O 1
ATOM 1915 N N . HIS A 1 248 ? -16.650 -10.621 16.314 1.00 33.62 248 HIS A N 1
ATOM 1916 C CA . HIS A 1 248 ? -17.163 -11.963 16.010 1.00 33.62 248 HIS A CA 1
ATOM 1917 C C . HIS A 1 248 ? -17.185 -12.311 14.517 1.00 33.62 248 HIS A C 1
ATOM 1919 O O . HIS A 1 248 ? -17.391 -13.484 14.175 1.00 33.62 248 HIS A O 1
ATOM 1925 N N . VAL A 1 249 ? -16.865 -11.371 13.613 1.00 36.19 249 VAL A N 1
ATOM 1926 C CA . VAL A 1 249 ? -16.240 -11.784 12.354 1.00 36.19 249 VAL A CA 1
ATOM 1927 C C . VAL A 1 249 ? -14.935 -12.410 12.798 1.00 36.19 249 VAL A C 1
ATOM 1929 O O . VAL A 1 249 ? -13.990 -11.681 13.090 1.00 36.19 249 VAL A O 1
ATOM 1932 N N . LYS A 1 250 ? -14.928 -13.752 12.938 1.00 30.78 250 LYS A N 1
ATOM 1933 C CA . LYS A 1 250 ? -13.728 -14.572 13.139 1.00 30.78 250 LYS A CA 1
ATOM 1934 C C . LYS A 1 250 ? -12.592 -13.794 12.505 1.00 30.78 250 LYS A C 1
ATOM 1936 O O . LYS A 1 250 ? -12.673 -13.531 11.301 1.00 30.78 250 LYS A O 1
ATOM 1941 N N . ILE A 1 251 ? -11.571 -13.430 13.275 1.00 36.00 251 ILE A N 1
ATOM 1942 C CA . ILE A 1 251 ? -10.261 -13.157 12.699 1.00 36.00 251 ILE A CA 1
ATOM 1943 C C . ILE A 1 251 ? -9.920 -14.463 11.963 1.00 36.00 251 ILE A C 1
ATOM 1945 O O . ILE A 1 251 ? -9.345 -15.382 12.535 1.00 36.00 251 ILE A O 1
ATOM 1949 N N . ARG A 1 252 ? -10.417 -14.632 10.725 1.00 29.58 252 ARG A N 1
ATOM 1950 C CA . ARG A 1 252 ? -10.362 -15.896 9.971 1.00 29.58 252 ARG A CA 1
ATOM 1951 C C . ARG A 1 252 ? -8.923 -16.219 9.604 1.00 29.58 252 ARG A C 1
ATOM 1953 O O . ARG A 1 252 ? -8.654 -17.326 9.170 1.00 29.58 252 ARG A O 1
ATOM 1960 N N . ASN A 1 253 ? -8.016 -15.278 9.844 1.00 33.47 253 ASN A N 1
ATOM 1961 C CA . ASN A 1 253 ? -6.588 -15.455 9.770 1.00 33.47 253 ASN A CA 1
ATOM 1962 C C . ASN A 1 253 ? -5.943 -14.947 11.061 1.00 33.47 253 ASN A C 1
ATOM 1964 O O . ASN A 1 253 ? -5.412 -13.840 11.093 1.00 33.47 253 ASN A O 1
ATOM 1968 N N . GLN A 1 254 ? -5.894 -15.787 12.100 1.00 32.41 254 GLN A N 1
ATOM 1969 C CA . GLN A 1 254 ? -4.869 -15.655 13.151 1.00 32.41 254 GLN A CA 1
ATOM 1970 C C . GLN A 1 254 ? -3.452 -15.528 12.538 1.00 32.41 254 GLN A C 1
ATOM 1972 O O . GLN A 1 254 ? -2.573 -14.896 13.115 1.00 32.41 254 GLN A O 1
ATOM 1977 N N . ASN A 1 255 ? -3.268 -16.021 11.308 1.00 31.66 255 ASN A N 1
ATOM 1978 C CA . ASN A 1 255 ? -2.057 -15.877 10.500 1.00 31.66 255 ASN A CA 1
ATOM 1979 C C . ASN A 1 255 ? -1.719 -14.424 10.097 1.00 31.66 255 ASN A C 1
ATOM 1981 O O . ASN A 1 255 ? -0.543 -14.117 9.941 1.00 31.66 255 ASN A O 1
ATOM 1985 N N . LEU A 1 256 ? -2.700 -13.518 9.951 1.00 31.62 256 LEU A N 1
ATOM 1986 C CA . LEU A 1 256 ? -2.421 -12.100 9.651 1.00 31.62 256 LEU A CA 1
ATOM 1987 C C . LEU A 1 256 ? -1.863 -11.371 10.881 1.00 31.62 256 LEU A C 1
ATOM 1989 O O . LEU A 1 256 ? -0.962 -10.548 10.748 1.00 31.62 256 LEU A O 1
ATOM 1993 N N . TYR A 1 257 ? -2.341 -11.730 12.076 1.00 31.41 257 TYR A N 1
ATOM 1994 C CA . TYR A 1 257 ? -1.849 -11.175 13.339 1.00 31.41 257 TYR A CA 1
ATOM 1995 C C . TYR A 1 257 ? -0.423 -11.645 13.653 1.00 31.41 257 TYR A C 1
ATOM 1997 O O . TYR A 1 257 ? 0.419 -10.837 14.037 1.00 31.41 257 TYR A O 1
ATOM 2005 N N . GLN A 1 258 ? -0.127 -12.931 13.417 1.00 27.86 258 GLN A N 1
ATOM 2006 C CA . GLN A 1 258 ? 1.227 -13.479 13.580 1.00 27.86 258 GLN A CA 1
ATOM 2007 C C . GLN A 1 258 ? 2.232 -12.939 12.550 1.00 27.86 258 GLN A C 1
ATOM 2009 O O . GLN A 1 258 ? 3.424 -12.861 12.840 1.00 27.86 258 GLN A O 1
ATOM 2014 N N . GLY A 1 259 ? 1.771 -12.555 11.354 1.00 28.53 259 GLY A N 1
ATOM 2015 C CA . GLY A 1 259 ? 2.613 -11.904 10.347 1.00 28.53 259 GLY A CA 1
ATOM 2016 C C . GLY A 1 259 ? 3.000 -10.472 10.727 1.00 28.53 259 GLY A C 1
ATOM 2017 O O . GLY A 1 259 ? 4.141 -10.074 10.508 1.00 28.53 259 GLY A O 1
ATOM 2018 N N . TYR A 1 260 ? 2.078 -9.720 11.337 1.00 25.86 260 TYR A N 1
ATOM 2019 C CA . TYR A 1 260 ? 2.304 -8.323 11.723 1.00 25.86 260 TYR A CA 1
ATOM 2020 C C . TYR A 1 260 ? 3.216 -8.195 12.958 1.00 25.86 260 TYR A C 1
ATOM 2022 O O . TYR A 1 260 ? 4.169 -7.423 12.932 1.00 25.86 260 TYR A O 1
ATOM 2030 N N . THR A 1 261 ? 3.011 -9.031 13.985 1.00 28.27 261 THR A N 1
ATOM 2031 C CA . THR A 1 261 ? 3.876 -9.084 15.189 1.00 28.27 261 THR A CA 1
ATOM 2032 C C . THR A 1 261 ? 5.296 -9.579 14.892 1.00 28.27 261 THR A C 1
ATOM 2034 O O . THR A 1 261 ? 6.252 -9.143 15.530 1.00 28.27 261 THR A O 1
ATOM 2037 N N . ARG A 1 262 ? 5.493 -10.451 13.889 1.00 26.03 262 ARG A N 1
ATOM 2038 C CA . ARG A 1 262 ? 6.852 -10.846 13.464 1.00 26.03 262 ARG A CA 1
ATOM 2039 C C . ARG A 1 262 ? 7.635 -9.724 12.790 1.00 26.03 262 ARG A C 1
ATOM 2041 O O . ARG A 1 262 ? 8.856 -9.720 12.905 1.00 26.03 262 ARG A O 1
ATOM 2048 N N . MET A 1 263 ? 6.966 -8.811 12.086 1.00 25.36 263 MET A N 1
ATOM 2049 C CA . MET A 1 263 ? 7.640 -7.700 11.407 1.00 25.36 263 MET A CA 1
ATOM 2050 C C . MET A 1 263 ? 8.009 -6.563 12.364 1.00 25.36 263 MET A C 1
ATOM 2052 O O . MET A 1 263 ? 9.032 -5.923 12.155 1.00 25.36 263 MET A O 1
ATOM 2056 N N . THR A 1 264 ? 7.242 -6.330 13.433 1.00 29.19 264 THR A N 1
ATOM 2057 C CA . THR A 1 264 ? 7.577 -5.302 14.435 1.00 29.19 264 THR A CA 1
ATOM 2058 C C . THR A 1 264 ? 8.717 -5.743 15.356 1.00 29.19 264 THR A C 1
ATOM 2060 O O . THR A 1 264 ? 9.625 -4.958 15.621 1.00 29.19 264 THR A O 1
ATOM 2063 N N . HIS A 1 265 ? 8.775 -7.023 15.741 1.00 28.95 265 HIS A N 1
ATOM 2064 C CA . HIS A 1 265 ? 9.881 -7.545 16.555 1.00 28.95 265 HIS A CA 1
ATOM 2065 C C . HIS A 1 265 ? 11.240 -7.614 15.835 1.00 28.95 265 HIS A C 1
ATOM 2067 O O . HIS A 1 265 ? 12.263 -7.698 16.511 1.00 28.95 265 HIS A O 1
ATOM 2073 N N . SER A 1 266 ? 11.299 -7.564 14.497 1.00 26.03 266 SER A N 1
ATOM 2074 C CA . SER A 1 266 ? 12.586 -7.562 13.780 1.00 26.03 266 SER A CA 1
ATOM 2075 C C . SER A 1 266 ? 13.209 -6.171 13.622 1.00 26.03 266 SER A C 1
ATOM 2077 O O . SER A 1 266 ? 14.316 -6.077 13.099 1.00 26.03 266 SER A O 1
ATOM 2079 N N . VAL A 1 267 ? 12.513 -5.099 14.019 1.00 30.98 267 VAL A N 1
ATOM 2080 C CA . VAL A 1 267 ? 12.985 -3.710 13.848 1.00 30.98 267 VAL A CA 1
ATOM 2081 C C . VAL A 1 267 ? 13.510 -3.108 15.158 1.00 30.98 267 VAL A C 1
ATOM 2083 O O . VAL A 1 267 ? 14.286 -2.161 15.117 1.00 30.98 267 VAL A O 1
ATOM 2086 N N . GLU A 1 268 ? 13.187 -3.694 16.314 1.00 27.88 268 GLU A N 1
ATOM 2087 C CA . GLU A 1 268 ? 13.657 -3.213 17.629 1.00 27.88 268 GLU A CA 1
ATOM 2088 C C . GLU A 1 268 ? 14.813 -4.038 18.225 1.00 27.88 268 GLU A C 1
ATOM 2090 O O . GLU A 1 268 ? 15.193 -3.857 19.379 1.00 27.88 268 GLU A O 1
ATOM 2095 N N . GLY A 1 269 ? 15.404 -4.936 17.434 1.00 31.33 269 GLY A N 1
ATOM 2096 C CA . GLY A 1 269 ? 16.560 -5.743 17.822 1.00 31.33 269 GLY A CA 1
ATOM 2097 C C . GLY A 1 269 ? 17.818 -5.404 17.027 1.00 31.33 269 GLY A C 1
ATOM 2098 O O . GLY A 1 269 ? 18.283 -6.263 16.283 1.00 31.33 269 GLY A O 1
ATOM 2099 N N . ASN A 1 270 ? 18.322 -4.169 17.145 1.00 29.05 270 ASN A N 1
ATOM 2100 C CA . ASN A 1 270 ? 19.735 -3.785 16.966 1.00 29.05 270 ASN A CA 1
ATOM 2101 C C . ASN A 1 270 ? 19.977 -2.339 17.413 1.00 29.05 270 ASN A C 1
ATOM 2103 O O . ASN A 1 270 ? 19.335 -1.432 16.841 1.00 29.05 270 ASN A O 1
#

Nearest PDB structures (foldseek):
  7wab-assembly1_A  TM=8.689E-01  e=4.909E-15  Aspergillus niger
  8bbx-assembly2_B  TM=8.676E-01  e=5.365E-14  Aspergillus niger

Organism: NCBI:txid1036808

Radius of gyration: 24.25 Å; Cα contacts (8 Å, |Δi|>4): 291; chains: 1; bounding box: 58×32×81 Å

Solvent-accessible surface area (backbone atoms only — not comparable to full-atom va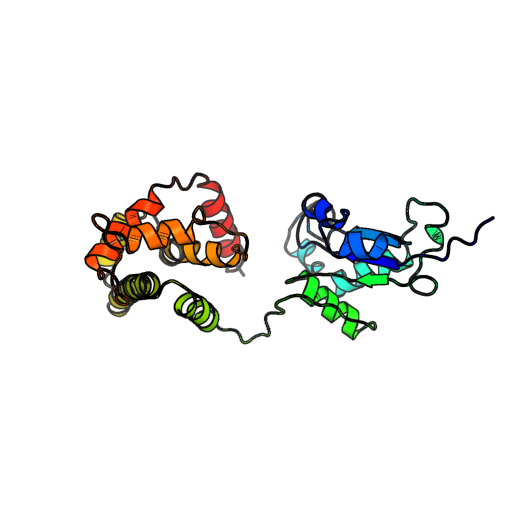lues): 15599 Å² total; per-residue (Å²): 133,81,83,77,69,72,31,41,35,33,36,33,43,46,99,36,45,40,81,81,50,55,61,47,65,32,73,91,28,70,50,24,54,72,22,70,89,44,44,46,59,45,72,48,49,35,79,77,21,73,85,41,47,99,50,101,58,86,46,76,75,54,48,69,66,72,42,71,69,52,54,44,49,50,54,58,49,45,50,70,66,47,63,47,101,50,95,69,21,70,65,51,28,74,90,76,21,59,71,44,65,43,24,49,35,69,34,13,39,51,38,52,62,45,29,78,77,43,90,82,86,63,68,54,60,67,65,80,60,99,73,74,50,71,67,60,56,52,51,51,52,48,71,73,39,62,52,19,39,36,39,20,51,50,42,52,50,52,50,54,52,54,37,55,78,70,66,41,61,66,60,50,44,53,54,31,42,68,70,73,45,50,83,55,87,56,59,68,62,53,54,49,64,68,44,57,53,59,62,46,54,76,72,55,53,97,81,60,58,77,84,39,70,47,50,50,41,36,46,45,43,26,47,57,96,90,39,72,44,54,65,64,26,69,35,52,75,46,30,66,61,24,57,39,61,62,60,65,55,63,71,84,47,65,65,58,58,56,53,53,56,56,59,57,61,68,71,77,72,125

Foldseek 3Di:
DDPLQAFEEEEEEDPADLVVVCVLQDPVDPNVVRCVPHYGYYYDYFEPHDPNDPDPDDDPVSCVCVDLVNRLVVVQCCQACDQDPDVCSRVRHVVRHHYHYDYEDVSLVSSVVSCVVPPDDDRPDDPPDPDDDPVNLVVVCLVPAQLQLSLLLVQQVVVLVVCVVVVVVVVLLVLCVLQVNNPDPDDVLVVVVSCVLVVQVVVDDPPDDCPGLNNVLSCLQAADPNDGHDSNTPHHVSNSNSNNVSSVPPPVPPVVSVVVVVVVVVVPPD

Secondary structure (DSSP, 8-state):
-------EEEEE--SS-GGGGGGGGSTTSHHHHHTSSSEEEEE-PPTTSTT--SSSS--HHHHTT--HHHHHHHHHHHHHH---SSTTTTS--TTTS-EEEEEETHHHHHHHHHHHTSS---EES----TT--HHHHHHHHHHHS-HHHHHHHHHHHHHHHHHHHTT-HHHHHHHHHHTT-TT-S-SHHHHHHHHHHHHHHTT--TT--TTSHHHHHHHHHHEETTEEP-TT-S-HHHHHHHTHHHHTS--S-HHHHHHHHHHHHTTS--

InterPro domains:
  IPR008758 Peptidase S28 [PF05577] (36-114)
  IPR029058 Alpha/Beta hydrolase fold [G3DSA:3.40.50.1820] (5-189)
  IPR029058 Alpha/Beta hydrolase fold [SSF53474] (37-116)

Sequence (270 aa):
MQNVGLGVMVFSIPCSRSSDFTGYLTNDTLNGLLVQQSGATIVLEHRFFGLSNPYPDISPQSLAVLTIQQAIEDLVYFTRNVNLPMPGGDKVKPDTTPWILVGGSYSGALTSWTMVNAWYLLCWLLVFGRRTSYGRLLGVFQANMPQNCSSDVQRVIAYLDALYAVNDMEKVQEFKATFGLRALSHIDDFAVALDLKFVDWEKMSPSTGPGAMLYQFCDALEVKGGQIADRNGWGLKHAIQAALNPCHVKIRNQNLYQGYTRMTHSVEGN

Mean predicted aligned error: 11.76 Å